Protein AF-A0AAE3U9H0-F1 (afdb_monomer_lite)

Sequence (202 aa):
MKKTALLIFLLSIALATSVNAQNKPAAILEPYTYKTKLKGGYRILFIANDSLQYLYLKKGNKSIAEISSTSIGLPYMNLGHVGADFTNYFVLVHSFGPGNSQDIELIEKTTGKNLLKLGASWIGADEEKELLLYSDKGVPSKKDRMVLYNVLTKQKQFFAFPNDIFDDPEVLSRIELEKITEKQLIIKYDINKGYKTKVYAR

Structure (mmCIF, N/CA/C/O backbone):
data_AF-A0AAE3U9H0-F1
#
_entry.id   AF-A0AAE3U9H0-F1
#
loop_
_atom_site.group_PDB
_atom_site.id
_atom_site.type_symbol
_atom_site.label_atom_id
_atom_site.label_alt_id
_atom_site.label_comp_id
_atom_site.label_asym_id
_atom_site.label_entity_id
_atom_site.label_seq_id
_atom_site.pdbx_PDB_ins_code
_atom_site.Cartn_x
_atom_site.Cartn_y
_atom_site.Cartn_z
_atom_site.occupancy
_atom_site.B_iso_or_equiv
_atom_site.auth_seq_id
_atom_site.auth_comp_id
_atom_site.auth_asym_id
_atom_site.auth_atom_id
_atom_site.pdbx_PDB_model_num
ATOM 1 N N . MET A 1 1 ? 75.159 7.896 -21.836 1.00 51.94 1 MET A N 1
ATOM 2 C CA . MET A 1 1 ? 74.026 7.087 -22.350 1.00 51.94 1 MET A CA 1
ATOM 3 C C . MET A 1 1 ? 73.454 6.151 -21.271 1.00 51.94 1 MET A C 1
ATOM 5 O O . MET A 1 1 ? 73.516 4.942 -21.422 1.00 51.94 1 MET A O 1
ATOM 9 N N . LYS A 1 2 ? 72.924 6.676 -20.152 1.00 52.41 2 LYS A N 1
ATOM 10 C CA . LYS A 1 2 ? 72.379 5.843 -19.048 1.00 52.41 2 LYS A CA 1
ATOM 11 C C . LYS A 1 2 ? 70.990 6.268 -18.537 1.00 52.41 2 LYS A C 1
ATOM 13 O O . LYS A 1 2 ? 70.459 5.623 -17.647 1.00 52.41 2 LYS A O 1
ATOM 18 N N . LYS A 1 3 ? 70.383 7.326 -19.094 1.00 49.16 3 LYS A N 1
ATOM 19 C CA . LYS A 1 3 ? 69.087 7.858 -18.622 1.00 49.16 3 LYS A CA 1
ATOM 20 C C . LYS A 1 3 ? 67.871 7.370 -19.425 1.00 49.16 3 LYS A C 1
ATOM 22 O O . LYS A 1 3 ? 66.762 7.420 -18.916 1.00 49.16 3 LYS A O 1
ATOM 27 N N . THR A 1 4 ? 68.071 6.840 -20.632 1.00 50.53 4 THR A N 1
ATOM 28 C C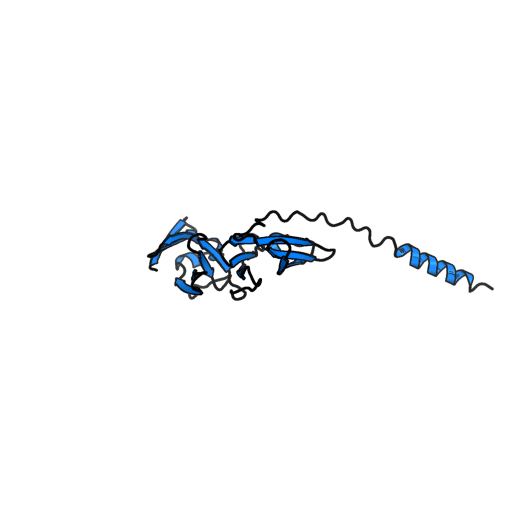A . THR A 1 4 ? 66.974 6.425 -21.527 1.00 50.53 4 THR A CA 1
ATOM 29 C C . THR A 1 4 ? 66.461 5.007 -21.248 1.00 50.53 4 THR A C 1
ATOM 31 O O . THR A 1 4 ? 65.288 4.730 -21.462 1.00 50.53 4 THR A O 1
ATOM 34 N N . ALA A 1 5 ? 67.304 4.120 -20.710 1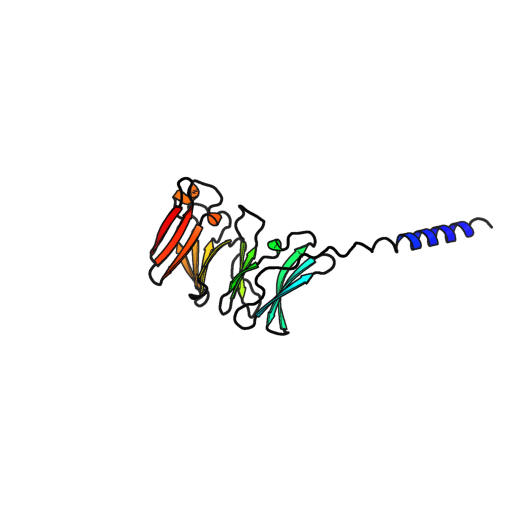.00 51.06 5 ALA A N 1
ATOM 35 C CA . ALA A 1 5 ? 66.921 2.734 -20.418 1.00 51.06 5 ALA A CA 1
ATOM 36 C C . ALA A 1 5 ? 66.023 2.595 -19.170 1.00 51.06 5 ALA A C 1
ATOM 38 O O . ALA A 1 5 ? 65.219 1.672 -19.091 1.00 51.06 5 ALA A O 1
ATOM 39 N N . LEU A 1 6 ? 66.113 3.531 -18.217 1.00 46.22 6 LEU A N 1
ATOM 40 C CA . LEU A 1 6 ? 65.330 3.493 -16.975 1.00 46.22 6 LEU A CA 1
ATOM 41 C C . LEU A 1 6 ? 63.858 3.899 -17.192 1.00 46.22 6 LEU A C 1
ATOM 43 O O . LEU A 1 6 ? 62.975 3.422 -16.487 1.00 46.22 6 LEU A O 1
ATOM 47 N N . LEU A 1 7 ? 63.583 4.745 -18.194 1.00 45.91 7 LEU A N 1
ATOM 48 C CA . LEU A 1 7 ? 62.237 5.262 -18.464 1.00 45.91 7 LEU A CA 1
ATOM 49 C C . LEU A 1 7 ? 61.317 4.212 -19.114 1.00 45.91 7 LEU A C 1
ATOM 51 O O . LEU A 1 7 ? 60.118 4.197 -18.857 1.00 45.91 7 LEU A O 1
ATOM 55 N N . ILE A 1 8 ? 61.881 3.306 -19.920 1.00 51.59 8 ILE A N 1
ATOM 56 C CA . ILE A 1 8 ? 61.120 2.254 -20.617 1.00 51.59 8 ILE A CA 1
ATOM 57 C C . ILE A 1 8 ? 60.714 1.133 -19.647 1.00 51.59 8 ILE A C 1
ATOM 59 O O . ILE A 1 8 ? 59.645 0.552 -19.798 1.00 51.59 8 ILE A O 1
ATOM 63 N N . PHE A 1 9 ? 61.515 0.875 -18.608 1.00 50.88 9 PHE A N 1
ATOM 64 C CA . PHE A 1 9 ? 61.237 -0.177 -17.624 1.00 50.88 9 PHE A CA 1
ATOM 65 C C . PHE A 1 9 ? 60.134 0.204 -16.618 1.00 50.88 9 PHE A C 1
ATOM 67 O O . PHE A 1 9 ? 59.404 -0.657 -16.143 1.00 50.88 9 PHE A O 1
ATOM 74 N N . LEU A 1 10 ? 59.964 1.496 -16.310 1.00 48.97 10 LEU A N 1
ATOM 75 C CA . LEU A 1 10 ? 58.886 1.970 -15.428 1.00 48.97 10 LEU A CA 1
ATOM 76 C C . LEU A 1 10 ? 57.523 2.037 -16.139 1.00 48.97 10 LEU A C 1
ATOM 78 O O . LEU A 1 10 ? 56.494 1.820 -15.501 1.00 48.97 10 LEU A O 1
ATOM 82 N N . LEU A 1 11 ? 57.502 2.273 -17.457 1.00 44.78 11 LEU A N 1
ATOM 83 C CA . LEU A 1 11 ? 56.257 2.324 -18.232 1.00 44.78 11 LEU A CA 1
ATOM 84 C C . LEU A 1 11 ? 55.618 0.934 -18.409 1.00 44.78 11 LEU A C 1
ATOM 86 O O . LEU A 1 11 ? 54.397 0.805 -18.373 1.00 44.78 11 LEU A O 1
ATOM 90 N N . SER A 1 12 ? 56.430 -0.118 -18.545 1.00 49.44 12 SER A N 1
ATOM 91 C CA . SER A 1 12 ? 55.948 -1.501 -18.656 1.00 49.44 12 SER A CA 1
ATOM 92 C C . SER A 1 12 ? 55.428 -2.069 -17.329 1.00 49.44 12 SER A C 1
ATOM 94 O O . SER A 1 12 ? 54.502 -2.877 -17.342 1.00 49.44 12 SER A O 1
ATOM 96 N N . ILE A 1 13 ? 55.935 -1.603 -16.182 1.00 50.25 13 ILE A N 1
ATOM 97 C CA . ILE A 1 13 ? 55.412 -1.993 -14.860 1.00 50.25 13 ILE A CA 1
ATOM 98 C C . ILE A 1 13 ? 54.047 -1.332 -14.585 1.00 50.25 13 ILE A C 1
ATOM 100 O O . ILE A 1 13 ? 53.173 -1.967 -13.999 1.00 50.25 13 ILE A O 1
ATOM 104 N N . ALA A 1 14 ? 53.812 -0.106 -15.067 1.00 48.03 14 ALA A N 1
ATOM 105 C CA . ALA A 1 14 ? 52.521 0.579 -14.914 1.00 48.03 14 ALA A CA 1
ATOM 106 C C . ALA A 1 14 ? 51.395 -0.003 -15.799 1.00 48.03 14 ALA A C 1
ATOM 108 O O . ALA A 1 14 ? 50.217 0.076 -15.445 1.00 48.03 14 ALA A O 1
ATOM 109 N N . LEU A 1 15 ? 51.744 -0.624 -16.932 1.00 46.19 15 LEU A N 1
ATOM 110 C CA . LEU A 1 15 ? 50.789 -1.309 -17.816 1.00 46.19 15 LEU A CA 1
ATOM 111 C C . LEU A 1 15 ? 50.478 -2.749 -17.371 1.00 46.19 15 LEU A C 1
ATOM 113 O O . LEU A 1 15 ? 49.418 -3.273 -17.697 1.00 46.19 15 LEU A O 1
ATOM 117 N N . ALA A 1 16 ? 51.360 -3.389 -16.597 1.00 44.34 16 ALA A N 1
ATOM 118 C CA . ALA A 1 16 ? 51.121 -4.739 -16.082 1.00 44.34 16 ALA A CA 1
ATOM 119 C C . ALA A 1 16 ? 50.221 -4.765 -14.831 1.00 44.34 16 ALA A C 1
ATOM 121 O O . ALA A 1 16 ? 49.569 -5.773 -14.559 1.00 44.34 16 ALA A O 1
ATOM 122 N N . THR A 1 17 ? 50.139 -3.668 -14.072 1.00 45.53 17 THR A N 1
ATOM 123 C CA . THR A 1 17 ? 49.300 -3.591 -12.861 1.00 45.53 17 THR A CA 1
ATOM 124 C C . THR A 1 17 ? 47.854 -3.176 -13.134 1.00 45.53 17 THR A C 1
ATOM 126 O O . THR A 1 17 ? 47.011 -3.313 -12.250 1.00 45.53 17 THR A O 1
ATOM 129 N N . SER A 1 18 ? 47.525 -2.734 -14.350 1.00 44.25 18 SER A N 1
ATOM 130 C CA . SER A 1 18 ? 46.165 -2.317 -14.723 1.00 44.25 18 SER A CA 1
ATOM 131 C C . SER A 1 18 ? 45.279 -3.463 -15.237 1.00 44.25 18 SER A C 1
ATOM 133 O O . SER A 1 18 ? 44.060 -3.325 -15.231 1.00 44.25 18 SER A O 1
ATOM 135 N N . VAL A 1 19 ? 45.846 -4.618 -15.609 1.00 44.97 19 VAL A N 1
ATOM 136 C CA . VAL A 1 19 ? 45.064 -5.759 -16.142 1.00 44.97 19 VAL A CA 1
ATOM 137 C C . VAL A 1 19 ? 44.533 -6.687 -15.035 1.00 44.97 19 VAL A C 1
ATOM 139 O O . VAL A 1 19 ? 43.559 -7.402 -15.237 1.00 44.97 19 VAL A O 1
ATOM 142 N N . ASN A 1 20 ? 45.097 -6.633 -13.823 1.00 47.16 20 ASN A N 1
ATOM 143 C CA . ASN A 1 20 ? 44.704 -7.518 -12.716 1.00 47.16 20 ASN A CA 1
ATOM 144 C C . ASN A 1 20 ? 43.646 -6.935 -11.758 1.00 47.16 20 ASN A C 1
ATOM 146 O O . ASN A 1 20 ? 43.288 -7.590 -10.782 1.00 47.16 20 ASN A O 1
ATOM 150 N N . ALA A 1 21 ? 43.113 -5.737 -12.017 1.00 45.56 21 ALA A N 1
ATOM 151 C CA . ALA A 1 21 ? 42.154 -5.080 -11.120 1.00 45.56 21 ALA A CA 1
ATOM 152 C C . ALA A 1 21 ? 40.667 -5.395 -11.402 1.00 45.56 21 ALA A C 1
ATOM 154 O O . ALA A 1 21 ? 39.804 -4.893 -10.683 1.00 45.56 21 ALA A O 1
ATOM 155 N N . GLN A 1 22 ? 40.332 -6.206 -12.414 1.00 48.03 22 GLN A N 1
ATOM 156 C CA . GLN A 1 22 ? 38.935 -6.380 -12.855 1.00 48.03 22 GLN A CA 1
ATOM 157 C C . GLN A 1 22 ? 38.466 -7.824 -13.067 1.00 48.03 22 GLN A C 1
ATOM 159 O O . GLN A 1 22 ? 37.482 -8.050 -13.755 1.00 48.03 22 GLN A O 1
ATOM 164 N N . ASN A 1 23 ? 39.064 -8.800 -12.388 1.00 43.62 23 ASN A N 1
ATOM 165 C CA . ASN A 1 23 ? 38.394 -10.087 -12.183 1.00 43.62 23 ASN A CA 1
ATOM 166 C C . ASN A 1 23 ? 37.858 -10.159 -10.752 1.00 43.62 23 ASN A C 1
ATOM 168 O O . ASN A 1 23 ? 38.211 -11.050 -9.981 1.00 43.62 23 ASN A O 1
ATOM 172 N N . LYS A 1 24 ? 37.004 -9.195 -10.371 1.00 45.53 24 LYS A N 1
ATOM 173 C CA . LYS A 1 24 ? 36.083 -9.462 -9.263 1.00 45.53 24 LYS A CA 1
ATOM 174 C C . LYS A 1 24 ? 35.170 -10.588 -9.750 1.00 45.53 24 LYS A C 1
ATOM 176 O O . LYS A 1 24 ? 34.596 -10.435 -10.828 1.00 45.53 24 LYS A O 1
ATOM 181 N N . PRO A 1 25 ? 35.037 -11.705 -9.016 1.00 47.47 25 PRO A N 1
ATOM 182 C CA . PRO A 1 25 ? 33.988 -12.661 -9.330 1.00 47.47 25 PRO A CA 1
ATOM 183 C C . PRO A 1 25 ? 32.679 -11.877 -9.389 1.00 47.47 25 PRO A C 1
ATOM 185 O O . PRO A 1 25 ? 32.417 -11.074 -8.487 1.00 47.47 25 PRO A O 1
ATOM 188 N N . ALA A 1 26 ? 31.919 -12.046 -10.477 1.00 52.78 26 ALA A N 1
ATOM 189 C CA . ALA A 1 26 ? 30.585 -11.477 -10.583 1.00 52.78 26 ALA A CA 1
ATOM 190 C C . ALA A 1 26 ? 29.874 -11.807 -9.273 1.00 52.78 26 ALA A C 1
ATOM 192 O O . ALA A 1 26 ? 29.802 -12.983 -8.900 1.00 52.78 26 ALA A O 1
ATOM 193 N N . ALA A 1 27 ? 29.481 -10.773 -8.523 1.00 55.75 27 ALA A N 1
ATOM 194 C CA . ALA A 1 27 ? 28.779 -10.975 -7.269 1.00 55.75 27 ALA A CA 1
ATOM 195 C C . ALA A 1 27 ? 27.630 -11.940 -7.569 1.00 55.75 27 ALA A C 1
ATOM 197 O O . ALA A 1 27 ? 26.900 -11.729 -8.539 1.00 55.75 27 ALA A O 1
ATOM 198 N N . ILE A 1 28 ? 27.541 -13.040 -6.817 1.00 54.12 28 ILE A N 1
ATOM 199 C CA . ILE A 1 28 ? 26.477 -14.021 -7.009 1.00 54.12 28 ILE A CA 1
ATOM 200 C C . ILE A 1 28 ? 25.177 -13.273 -6.723 1.00 54.12 28 ILE A C 1
ATOM 202 O O . ILE A 1 28 ? 24.858 -12.988 -5.571 1.00 54.12 28 ILE A O 1
ATOM 206 N N . LEU A 1 29 ? 24.484 -12.866 -7.786 1.00 61.62 29 LEU A N 1
ATOM 207 C CA . LEU A 1 29 ? 23.205 -12.188 -7.685 1.00 61.62 29 LEU A CA 1
ATOM 208 C C . LEU A 1 29 ? 22.201 -13.225 -7.201 1.00 61.62 29 LEU A C 1
ATOM 210 O O . LEU A 1 29 ? 21.884 -14.174 -7.921 1.00 61.62 29 LEU A O 1
ATOM 214 N N . GLU A 1 30 ? 21.721 -13.056 -5.972 1.00 65.56 30 GLU A N 1
ATOM 215 C CA . GLU A 1 30 ? 20.589 -13.841 -5.506 1.00 65.56 30 GLU A CA 1
ATOM 216 C C . GLU A 1 30 ? 19.377 -13.556 -6.406 1.00 65.56 30 GLU A C 1
ATOM 218 O O . GLU A 1 30 ? 19.124 -12.403 -6.773 1.00 65.56 30 GLU A O 1
ATOM 223 N N . PRO A 1 31 ? 18.632 -14.593 -6.816 1.00 70.69 31 PRO A N 1
ATOM 224 C CA . PRO A 1 31 ? 17.490 -14.408 -7.693 1.00 70.69 31 PRO A CA 1
ATOM 225 C C . PRO A 1 31 ? 16.392 -13.622 -6.973 1.00 70.69 31 PRO A C 1
ATOM 227 O O . PRO A 1 31 ? 16.073 -13.891 -5.819 1.00 70.69 31 PRO A O 1
ATOM 230 N N . TYR A 1 32 ? 15.750 -12.688 -7.676 1.00 81.12 32 TYR A N 1
ATOM 231 C CA . TYR A 1 32 ? 14.547 -12.025 -7.177 1.00 81.12 32 TYR A CA 1
ATOM 232 C C . TYR A 1 32 ? 13.394 -13.039 -7.094 1.00 81.12 32 TYR A C 1
ATOM 234 O O . TYR A 1 32 ? 12.838 -13.448 -8.116 1.00 81.12 32 TYR A O 1
ATOM 242 N N . THR A 1 33 ? 13.057 -13.474 -5.878 1.00 84.12 33 THR A N 1
ATOM 243 C CA . THR A 1 33 ? 12.140 -14.603 -5.621 1.00 84.12 33 THR A CA 1
ATOM 244 C C . THR A 1 33 ? 10.668 -14.210 -5.478 1.00 84.12 33 THR A C 1
ATOM 246 O O . THR A 1 33 ? 9.803 -15.084 -5.398 1.00 84.12 33 THR A O 1
ATOM 249 N N . TYR A 1 34 ? 10.349 -12.915 -5.458 1.00 87.06 34 TYR A N 1
ATOM 250 C CA . TYR A 1 34 ? 8.980 -12.437 -5.260 1.00 87.06 34 TYR A CA 1
ATOM 251 C C . TYR A 1 34 ? 8.089 -12.598 -6.502 1.00 87.06 34 TYR A C 1
ATOM 253 O O . TYR A 1 34 ? 8.546 -12.847 -7.619 1.00 87.06 34 TYR A O 1
ATOM 261 N N . LYS A 1 35 ? 6.773 -12.417 -6.314 1.00 87.94 35 LYS A N 1
ATOM 262 C CA . LYS A 1 35 ? 5.775 -12.417 -7.395 1.00 87.94 35 LYS A CA 1
ATOM 263 C C . LYS A 1 35 ? 6.157 -11.401 -8.478 1.00 87.94 35 LYS A C 1
ATOM 265 O O . LYS A 1 35 ? 6.188 -10.199 -8.238 1.00 87.94 35 LYS A O 1
ATOM 270 N N . THR A 1 36 ? 6.365 -11.890 -9.699 1.00 92.12 36 THR A N 1
ATOM 271 C CA . THR A 1 36 ? 6.731 -11.063 -10.863 1.00 92.12 36 THR A CA 1
ATOM 272 C C . THR A 1 36 ? 5.627 -10.941 -11.907 1.00 92.12 36 THR A C 1
ATOM 274 O O . THR A 1 36 ? 5.714 -10.074 -12.767 1.00 92.12 36 THR A O 1
ATOM 277 N N . LYS A 1 37 ? 4.582 -11.775 -11.873 1.00 96.88 37 LYS A N 1
ATOM 278 C CA . LYS A 1 37 ? 3.445 -11.697 -12.809 1.00 96.88 37 LYS A CA 1
ATOM 279 C C . LYS A 1 37 ? 2.303 -10.903 -12.185 1.00 96.88 37 LYS A C 1
ATOM 281 O O . LYS A 1 37 ? 1.936 -11.173 -11.046 1.00 96.88 37 LYS A O 1
ATOM 286 N N . LEU A 1 38 ? 1.729 -9.974 -12.945 1.00 97.75 38 LEU A N 1
ATOM 287 C CA . LEU A 1 38 ? 0.647 -9.093 -12.511 1.00 97.75 38 LEU A CA 1
ATOM 288 C C . LEU A 1 38 ? -0.597 -9.255 -13.402 1.00 97.75 38 LEU A C 1
ATOM 290 O O . LEU A 1 38 ? -0.487 -9.594 -14.589 1.00 97.75 38 LEU A O 1
ATOM 294 N N . LYS A 1 39 ? -1.784 -8.952 -12.860 1.00 97.38 39 LYS A N 1
ATOM 295 C CA . LYS A 1 39 ? -3.051 -8.916 -13.619 1.00 97.38 39 LYS A CA 1
ATOM 296 C C . LYS A 1 39 ? -2.918 -8.042 -14.870 1.00 97.38 39 LYS A C 1
ATOM 298 O O . LYS A 1 39 ? -2.274 -6.993 -14.828 1.00 97.38 39 LYS A O 1
ATOM 303 N N . GLY A 1 40 ? -3.547 -8.461 -15.971 1.00 96.81 40 GLY A N 1
ATOM 304 C CA . GLY A 1 40 ? -3.562 -7.717 -17.241 1.00 96.81 40 GLY A CA 1
ATOM 305 C C . GLY A 1 40 ? -2.328 -7.914 -18.134 1.00 96.81 40 GLY A C 1
ATOM 306 O O . GLY A 1 40 ? -2.085 -7.099 -19.027 1.00 96.81 40 GLY A O 1
ATOM 307 N N . GLY A 1 41 ? -1.535 -8.967 -17.896 1.00 97.12 41 GLY A N 1
ATOM 308 C CA . GLY A 1 41 ? -0.347 -9.293 -18.700 1.00 97.12 41 GLY A CA 1
ATOM 309 C C . GLY A 1 41 ? 0.876 -8.423 -18.392 1.00 97.12 41 GLY A C 1
ATOM 310 O O . GLY A 1 41 ? 1.800 -8.335 -19.208 1.00 97.12 41 GLY A O 1
ATOM 311 N N . TYR A 1 42 ? 0.874 -7.763 -17.233 1.00 98.25 42 TYR A N 1
ATOM 312 C CA . TYR A 1 42 ? 2.008 -6.989 -16.742 1.00 98.25 42 TYR A CA 1
ATOM 313 C C . TYR A 1 42 ? 2.989 -7.897 -15.993 1.00 98.25 42 TYR A C 1
ATOM 315 O O . TYR A 1 42 ? 2.621 -8.960 -15.488 1.00 98.25 42 TYR A O 1
ATOM 323 N N . ARG A 1 43 ? 4.255 -7.485 -15.921 1.00 97.38 43 ARG A N 1
ATOM 324 C CA . ARG A 1 43 ? 5.281 -8.184 -15.143 1.00 97.38 43 ARG A CA 1
ATOM 325 C C . ARG A 1 43 ? 6.328 -7.241 -14.569 1.00 97.38 43 ARG A C 1
ATOM 327 O O . ARG A 1 43 ? 6.617 -6.212 -15.177 1.00 97.38 43 ARG A O 1
ATOM 334 N N . ILE A 1 44 ? 6.922 -7.649 -13.455 1.00 96.50 44 ILE A N 1
ATOM 335 C CA . ILE A 1 44 ? 8.133 -7.066 -12.887 1.00 96.50 44 ILE A CA 1
ATOM 336 C C . ILE A 1 44 ? 9.338 -7.823 -13.445 1.00 96.50 44 ILE A C 1
ATOM 338 O O . ILE A 1 44 ? 9.377 -9.053 -13.417 1.00 96.50 44 ILE A O 1
ATOM 342 N N . LEU A 1 45 ? 10.301 -7.089 -13.993 1.00 94.25 45 LEU A N 1
ATOM 343 C CA . LEU A 1 45 ? 11.573 -7.608 -14.473 1.00 94.25 45 LEU A CA 1
ATOM 344 C C . LEU A 1 45 ? 12.690 -7.113 -13.559 1.00 94.25 45 LEU A C 1
ATOM 346 O O . LEU A 1 45 ? 12.881 -5.908 -13.425 1.00 94.25 45 LEU A O 1
ATOM 350 N N . PHE A 1 46 ? 13.442 -8.052 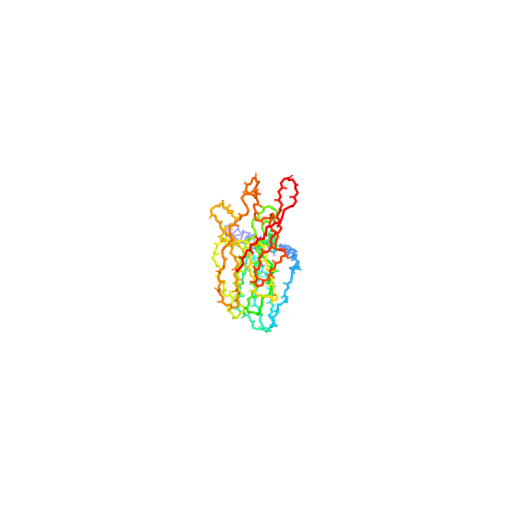-13.000 1.00 92.31 46 PHE A N 1
ATOM 351 C CA . PHE A 1 46 ? 14.680 -7.772 -12.288 1.00 92.31 46 PHE A CA 1
ATOM 352 C C . PHE A 1 46 ? 15.850 -7.700 -13.273 1.00 92.31 46 PHE A C 1
ATOM 354 O O . PHE A 1 46 ? 15.998 -8.576 -14.130 1.00 92.31 46 PHE A O 1
ATOM 361 N N . ILE A 1 47 ? 16.664 -6.6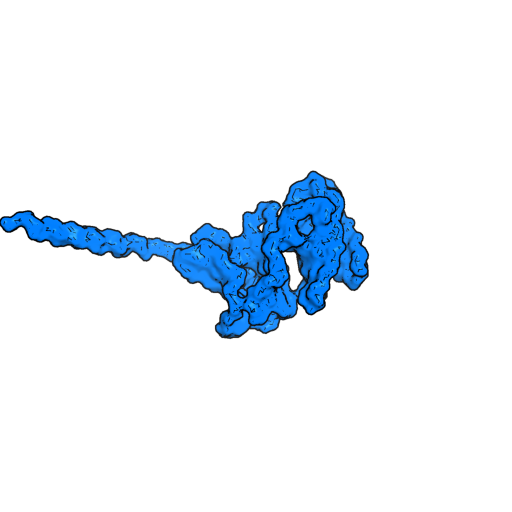54 -13.157 1.00 90.81 47 ILE A N 1
ATOM 362 C CA . ILE A 1 47 ? 17.914 -6.472 -13.905 1.00 90.81 47 ILE A CA 1
ATOM 363 C C . ILE A 1 47 ? 18.979 -6.012 -12.911 1.00 90.81 47 ILE A C 1
ATOM 365 O O . ILE A 1 47 ? 18.673 -5.249 -12.002 1.00 90.81 47 ILE A O 1
ATOM 369 N N . ALA A 1 48 ? 20.227 -6.422 -13.102 1.00 89.69 48 ALA A N 1
ATOM 370 C CA . ALA A 1 48 ? 21.368 -5.881 -12.374 1.00 89.69 48 ALA A CA 1
ATOM 371 C C . ALA A 1 48 ? 22.526 -5.597 -13.339 1.00 89.69 48 ALA A C 1
ATOM 373 O O . ALA A 1 48 ? 22.623 -6.228 -14.394 1.00 89.69 48 ALA A O 1
ATOM 374 N N . ASN A 1 49 ? 23.367 -4.624 -12.993 1.00 88.88 49 ASN A N 1
ATOM 375 C CA . ASN A 1 49 ? 24.626 -4.325 -13.682 1.00 88.88 49 ASN A CA 1
ATOM 376 C C . ASN A 1 49 ? 25.807 -4.479 -12.704 1.00 88.88 49 ASN A C 1
ATOM 378 O O . ASN A 1 49 ? 25.719 -5.310 -11.816 1.00 88.88 49 ASN A O 1
ATOM 382 N N . ASP A 1 50 ? 26.908 -3.736 -12.841 1.00 85.94 50 ASP A N 1
ATOM 383 C CA . ASP A 1 50 ? 28.059 -3.869 -11.927 1.00 85.94 50 ASP A CA 1
ATOM 384 C C . ASP A 1 50 ? 27.904 -3.093 -10.607 1.00 85.94 50 ASP A C 1
ATOM 386 O O . ASP A 1 50 ? 28.692 -3.273 -9.680 1.00 85.94 50 ASP A O 1
ATOM 390 N N . SER A 1 51 ? 26.925 -2.189 -10.508 1.00 88.19 51 SER A N 1
ATOM 391 C CA . SER A 1 51 ? 26.764 -1.287 -9.353 1.00 88.19 51 SER A CA 1
ATOM 392 C C . SER A 1 51 ? 25.366 -1.290 -8.748 1.00 88.19 51 SER A C 1
ATOM 394 O O . SER A 1 51 ? 25.219 -1.087 -7.544 1.00 88.19 51 SER A O 1
ATOM 396 N N . LEU A 1 52 ? 24.340 -1.513 -9.563 1.00 92.31 52 LEU A N 1
ATOM 397 C CA . LEU A 1 52 ? 22.943 -1.353 -9.194 1.00 92.31 52 LEU A CA 1
ATOM 398 C C . LEU A 1 52 ? 22.118 -2.562 -9.637 1.00 92.31 52 LEU A C 1
ATOM 400 O O . LEU A 1 52 ? 22.406 -3.219 -10.640 1.00 92.31 52 LEU A O 1
ATOM 404 N N . GLN A 1 53 ? 21.052 -2.801 -8.890 1.00 91.19 53 GLN A N 1
ATOM 405 C CA . GLN A 1 53 ? 19.965 -3.713 -9.213 1.00 91.19 53 GLN A CA 1
ATOM 406 C C . GLN A 1 53 ? 18.660 -2.919 -9.313 1.00 91.19 53 GLN A C 1
ATOM 408 O O . GLN A 1 53 ? 18.495 -1.908 -8.632 1.00 91.19 53 GLN A O 1
ATOM 413 N N . TYR A 1 54 ? 17.752 -3.365 -10.179 1.00 93.69 54 TYR A N 1
ATOM 414 C CA . TYR A 1 54 ? 16.585 -2.606 -10.622 1.00 93.69 54 TYR A CA 1
ATOM 415 C C . TYR A 1 54 ? 15.355 -3.495 -10.751 1.00 93.69 54 TYR A C 1
ATOM 417 O O . TYR A 1 54 ? 15.452 -4.663 -11.143 1.00 93.69 54 TYR A O 1
ATOM 425 N N . LEU A 1 55 ? 14.185 -2.897 -10.543 1.00 95.44 55 LEU A N 1
ATOM 426 C CA . LEU A 1 55 ? 12.899 -3.452 -10.939 1.00 95.44 55 LEU A CA 1
ATOM 427 C C . LEU A 1 55 ? 12.291 -2.604 -12.054 1.00 95.44 55 LEU A C 1
ATOM 429 O O . LEU A 1 55 ? 12.121 -1.394 -11.918 1.00 95.44 55 LEU A O 1
ATOM 433 N N . TYR A 1 56 ? 11.899 -3.263 -13.141 1.00 97.00 56 TYR A N 1
ATOM 434 C CA . TYR A 1 56 ? 11.185 -2.655 -14.258 1.00 97.00 56 TYR A CA 1
ATOM 435 C C . TYR A 1 56 ? 9.776 -3.217 -14.380 1.00 97.00 56 TYR A C 1
ATOM 437 O O . TYR A 1 56 ? 9.573 -4.430 -14.418 1.00 97.00 56 TYR A O 1
ATOM 445 N N . LEU A 1 57 ? 8.801 -2.335 -14.551 1.00 98.31 57 LEU A N 1
ATOM 446 C CA . LEU A 1 57 ? 7.447 -2.694 -14.941 1.00 98.31 57 LEU A CA 1
ATOM 447 C C . LEU A 1 57 ? 7.366 -2.865 -16.463 1.00 98.31 57 LEU A C 1
ATOM 449 O O . LEU A 1 57 ? 7.754 -1.977 -17.225 1.00 98.31 57 LEU A O 1
ATOM 453 N N . LYS A 1 58 ? 6.817 -3.992 -16.924 1.00 98.19 58 LYS A N 1
ATOM 454 C CA . LYS A 1 58 ? 6.667 -4.312 -18.353 1.00 98.19 58 LYS A CA 1
ATOM 455 C C . LYS A 1 58 ? 5.263 -4.795 -18.696 1.00 98.19 58 LYS A C 1
ATOM 457 O O . LYS A 1 58 ? 4.592 -5.404 -17.868 1.00 98.19 58 LYS A O 1
ATOM 462 N N . LYS A 1 59 ? 4.874 -4.625 -19.965 1.00 97.69 59 LYS A N 1
ATOM 463 C CA . LYS A 1 59 ? 3.718 -5.291 -20.594 1.00 97.69 59 LYS A CA 1
ATOM 464 C C . LYS A 1 59 ? 4.165 -5.926 -21.909 1.00 97.69 59 LYS A C 1
ATOM 466 O O . LYS A 1 59 ? 4.555 -5.225 -22.843 1.00 97.69 59 LYS A O 1
ATOM 471 N N . GLY A 1 60 ? 4.178 -7.258 -21.967 1.00 94.50 60 GLY A N 1
ATOM 472 C CA . GLY A 1 60 ? 4.825 -7.987 -23.064 1.00 94.50 60 GLY A CA 1
ATOM 473 C C . GLY A 1 60 ? 6.311 -7.613 -23.202 1.00 94.50 60 GLY A C 1
ATOM 474 O O . GLY A 1 60 ? 7.089 -7.753 -22.248 1.00 94.50 60 GLY A O 1
ATOM 475 N N . ASN A 1 61 ? 6.699 -7.113 -24.379 1.00 93.56 61 ASN A N 1
ATOM 476 C CA . ASN A 1 61 ? 8.068 -6.664 -24.673 1.00 93.56 61 ASN A CA 1
ATOM 477 C C . ASN A 1 61 ? 8.323 -5.188 -24.326 1.00 93.56 61 ASN A C 1
ATOM 479 O O . ASN A 1 61 ? 9.479 -4.784 -24.210 1.00 93.56 61 ASN A O 1
ATOM 483 N N . LYS A 1 62 ? 7.269 -4.395 -24.099 1.00 96.44 62 LYS A N 1
ATOM 484 C CA . LYS A 1 62 ? 7.385 -2.970 -23.781 1.00 96.44 62 LYS A CA 1
ATOM 485 C C . LYS A 1 62 ? 7.822 -2.775 -22.327 1.00 96.44 62 LYS A C 1
ATOM 487 O O . LYS A 1 62 ? 7.167 -3.285 -21.416 1.00 96.44 62 LYS A O 1
ATOM 492 N N . SER A 1 63 ? 8.906 -2.024 -22.123 1.00 97.06 63 SER A N 1
ATOM 493 C CA . SER A 1 63 ? 9.244 -1.452 -20.814 1.00 97.06 63 SER A CA 1
ATOM 494 C C . SER A 1 63 ? 8.369 -0.228 -20.563 1.00 97.06 63 SER A C 1
ATOM 496 O O . SER A 1 63 ? 8.184 0.581 -21.472 1.00 97.06 63 SER A O 1
ATOM 498 N N . ILE A 1 64 ? 7.783 -0.134 -19.374 1.00 97.62 64 ILE A N 1
ATOM 499 C CA . ILE A 1 64 ? 6.892 0.966 -18.993 1.00 97.62 64 ILE A CA 1
ATOM 500 C C . ILE A 1 64 ? 7.654 1.960 -18.129 1.00 97.62 64 ILE A C 1
ATOM 502 O O . ILE A 1 64 ? 7.740 3.126 -18.495 1.00 97.62 64 ILE A O 1
ATOM 506 N N . ALA A 1 65 ? 8.219 1.487 -17.021 1.00 97.50 65 ALA A N 1
ATOM 507 C CA . ALA A 1 65 ? 8.957 2.317 -16.082 1.00 97.50 65 ALA A CA 1
ATOM 508 C C . ALA A 1 65 ? 9.953 1.478 -15.281 1.00 97.50 65 ALA A C 1
ATOM 510 O O . ALA A 1 65 ? 9.722 0.289 -15.043 1.00 97.50 65 ALA A O 1
ATOM 511 N N . GLU A 1 66 ? 11.033 2.114 -14.847 1.00 97.06 66 GLU A N 1
ATOM 512 C CA . GLU A 1 66 ? 11.784 1.669 -13.677 1.00 97.06 66 GLU A CA 1
ATOM 513 C C . GLU A 1 66 ? 10.967 2.027 -12.434 1.00 97.06 66 GLU A C 1
ATOM 515 O O . GLU A 1 66 ? 10.494 3.156 -12.324 1.00 97.06 66 GLU A O 1
ATOM 520 N N . ILE A 1 67 ? 10.749 1.063 -11.544 1.00 95.75 67 ILE A N 1
ATOM 521 C CA . ILE A 1 67 ? 9.916 1.250 -10.347 1.00 95.75 67 ILE A CA 1
ATOM 522 C C . ILE A 1 67 ? 10.721 1.190 -9.050 1.00 95.75 67 ILE A C 1
ATOM 524 O O . ILE A 1 67 ? 10.206 1.581 -8.014 1.00 95.75 67 ILE A O 1
ATOM 528 N N . SER A 1 68 ? 11.954 0.684 -9.086 1.00 94.81 68 SER A N 1
ATOM 529 C CA . SER A 1 68 ? 12.847 0.660 -7.928 1.00 94.81 68 SER A CA 1
ATOM 530 C C . SER A 1 68 ? 14.281 0.383 -8.364 1.00 94.81 68 SER A C 1
ATOM 532 O O . SER A 1 68 ? 14.500 -0.326 -9.351 1.00 94.81 68 SER A O 1
ATOM 534 N N . SER A 1 69 ? 15.247 0.902 -7.610 1.00 93.88 69 SER A N 1
ATOM 535 C CA . SER A 1 69 ? 16.665 0.595 -7.770 1.00 93.88 69 SER A CA 1
ATOM 536 C C . SER A 1 69 ? 17.391 0.626 -6.427 1.00 93.88 69 SER A C 1
ATOM 538 O O . SER A 1 69 ? 17.002 1.339 -5.501 1.00 93.88 69 SER A O 1
ATOM 540 N N . THR A 1 70 ? 18.449 -0.171 -6.293 1.00 91.19 70 THR A N 1
ATOM 541 C CA . THR A 1 70 ? 19.328 -0.130 -5.119 1.00 91.19 70 THR A CA 1
ATOM 542 C C . THR A 1 70 ? 20.723 -0.662 -5.453 1.00 91.19 70 THR A C 1
ATOM 544 O O . THR A 1 70 ? 20.925 -1.281 -6.497 1.00 91.19 70 THR A O 1
ATOM 547 N N . SER A 1 71 ? 21.699 -0.420 -4.581 1.00 89.94 71 SER A N 1
ATOM 548 C CA . SER A 1 71 ? 23.085 -0.855 -4.784 1.00 89.94 71 SER A CA 1
ATOM 549 C C . SER A 1 71 ? 23.247 -2.369 -4.720 1.00 89.94 71 SER A C 1
ATOM 551 O O . SER A 1 71 ? 22.611 -3.054 -3.916 1.00 89.94 71 SER A O 1
ATOM 553 N N . ILE A 1 72 ? 24.171 -2.888 -5.523 1.00 82.62 72 ILE A N 1
ATOM 554 C CA . ILE A 1 72 ? 24.618 -4.276 -5.420 1.00 82.62 72 ILE A CA 1
ATOM 555 C C . ILE A 1 72 ? 25.345 -4.467 -4.091 1.00 82.62 72 ILE A C 1
ATOM 557 O O . ILE A 1 72 ? 26.230 -3.693 -3.732 1.00 82.62 72 ILE A O 1
ATOM 561 N N . GLY A 1 73 ? 24.931 -5.492 -3.349 1.00 80.81 73 GLY A N 1
ATOM 562 C CA . GLY A 1 73 ? 25.358 -5.746 -1.972 1.00 80.81 73 GLY A CA 1
ATOM 563 C C . GLY A 1 73 ? 24.302 -5.388 -0.926 1.00 80.81 73 GLY A C 1
ATOM 564 O O . GLY A 1 73 ? 24.409 -5.852 0.206 1.00 80.81 73 GLY A O 1
ATOM 565 N N . LEU A 1 74 ? 23.262 -4.628 -1.292 1.00 83.69 74 LEU A N 1
ATOM 566 C CA . LEU A 1 74 ? 22.079 -4.488 -0.446 1.00 83.69 74 LEU A CA 1
ATOM 567 C C . LEU A 1 74 ? 21.096 -5.642 -0.697 1.00 83.69 74 LEU A C 1
ATOM 569 O O . LEU A 1 74 ? 20.955 -6.088 -1.841 1.00 83.69 74 LEU A O 1
ATOM 573 N N . PRO A 1 75 ? 20.389 -6.116 0.346 1.00 78.06 75 PRO A N 1
ATOM 574 C CA . PRO A 1 75 ? 19.370 -7.146 0.195 1.00 78.06 75 PRO A CA 1
ATOM 575 C C . PRO A 1 75 ? 18.317 -6.763 -0.850 1.00 78.06 75 PRO A C 1
ATOM 577 O O . PRO A 1 75 ? 17.817 -5.639 -0.852 1.00 78.06 75 PRO A O 1
ATOM 580 N N . TYR A 1 76 ? 17.922 -7.709 -1.705 1.00 76.38 76 TYR A N 1
ATOM 581 C CA . TYR A 1 76 ? 16.905 -7.468 -2.737 1.00 76.38 76 TYR A CA 1
ATOM 582 C C . TYR A 1 76 ? 15.530 -7.099 -2.151 1.00 76.38 76 TYR A C 1
ATOM 584 O O . TYR A 1 76 ? 14.721 -6.501 -2.853 1.00 76.38 76 TYR A O 1
ATOM 592 N N . MET A 1 77 ? 15.259 -7.384 -0.868 1.00 76.50 77 MET A N 1
ATOM 593 C CA . MET A 1 77 ? 14.051 -6.897 -0.178 1.00 76.50 77 MET A CA 1
ATOM 594 C C . MET A 1 77 ? 13.950 -5.361 -0.172 1.00 76.50 77 MET A C 1
ATOM 596 O O . MET A 1 77 ? 12.841 -4.829 -0.182 1.00 76.50 77 MET A O 1
ATOM 600 N N . ASN A 1 78 ? 15.088 -4.658 -0.266 1.00 84.19 78 ASN A N 1
ATOM 601 C CA . ASN A 1 78 ? 15.145 -3.199 -0.370 1.00 84.19 78 ASN A CA 1
ATOM 602 C C . ASN A 1 78 ? 14.666 -2.684 -1.737 1.00 84.19 78 ASN A C 1
ATOM 604 O O . ASN A 1 78 ? 14.361 -1.504 -1.855 1.00 84.19 78 ASN A O 1
ATOM 608 N N . LEU A 1 79 ? 14.604 -3.537 -2.770 1.00 89.62 79 LEU A N 1
ATOM 609 C CA . LEU A 1 79 ? 13.955 -3.180 -4.037 1.00 89.62 79 LEU A CA 1
ATOM 610 C C . LEU A 1 79 ? 12.429 -3.152 -3.916 1.00 89.62 79 LEU A C 1
ATOM 612 O O . LEU A 1 79 ? 11.755 -2.547 -4.750 1.00 89.62 79 LEU A O 1
ATOM 616 N N . GLY A 1 80 ? 11.901 -3.834 -2.907 1.00 91.50 80 GLY A N 1
ATOM 617 C CA . GLY A 1 80 ? 10.485 -4.016 -2.685 1.00 91.50 80 GLY A CA 1
ATOM 618 C C . GLY A 1 80 ? 9.890 -5.215 -3.422 1.00 91.50 80 GLY A C 1
ATOM 619 O O . GLY A 1 80 ? 10.515 -5.875 -4.259 1.00 91.50 80 GLY A O 1
ATOM 620 N N . HIS A 1 81 ? 8.648 -5.523 -3.070 1.00 93.06 81 HIS A N 1
ATOM 621 C CA . HIS A 1 81 ? 7.876 -6.639 -3.604 1.00 93.06 81 HIS A CA 1
ATOM 622 C C . HIS A 1 81 ? 6.410 -6.258 -3.788 1.00 93.06 81 HIS A C 1
ATOM 624 O O . HIS A 1 81 ? 5.926 -5.276 -3.233 1.00 93.06 81 HIS A O 1
ATOM 630 N N . VAL A 1 82 ? 5.688 -7.026 -4.599 1.00 95.50 82 VAL A N 1
ATOM 631 C CA . VAL A 1 82 ? 4.266 -6.772 -4.851 1.00 95.50 82 VAL A CA 1
ATOM 632 C C . VAL A 1 82 ? 3.453 -7.203 -3.628 1.00 95.50 82 VAL A C 1
ATOM 634 O O . VAL A 1 82 ? 3.336 -8.401 -3.379 1.00 95.50 82 VAL A O 1
ATOM 637 N N . GLY A 1 83 ? 2.885 -6.242 -2.896 1.00 95.19 83 GLY A N 1
ATOM 638 C CA . GLY A 1 83 ? 2.011 -6.506 -1.742 1.00 95.19 83 GLY A CA 1
ATOM 639 C C . GLY A 1 83 ? 0.543 -6.714 -2.114 1.00 95.19 83 GLY A C 1
ATOM 640 O O . GLY A 1 83 ? -0.156 -7.491 -1.476 1.00 95.19 83 GLY A O 1
ATOM 641 N N . ALA A 1 84 ? 0.084 -6.048 -3.176 1.00 97.56 84 ALA A N 1
ATOM 642 C CA . ALA A 1 84 ? -1.248 -6.229 -3.749 1.00 97.56 84 ALA A CA 1
ATOM 643 C C . ALA A 1 84 ? -1.235 -5.948 -5.250 1.00 97.56 84 ALA A C 1
ATOM 645 O O . ALA A 1 84 ? -0.509 -5.074 -5.729 1.00 97.56 84 ALA A O 1
ATOM 646 N N . ASP A 1 85 ? -2.059 -6.669 -5.999 1.00 98.44 85 ASP A N 1
ATOM 647 C CA . ASP A 1 85 ? -2.164 -6.568 -7.452 1.00 98.44 85 ASP A CA 1
ATOM 648 C C . ASP A 1 85 ? -3.601 -6.237 -7.879 1.00 98.44 85 ASP A C 1
ATOM 650 O O . ASP A 1 85 ? -4.461 -7.101 -8.023 1.00 98.44 85 ASP A O 1
ATOM 654 N N . PHE A 1 86 ? -3.861 -4.955 -8.097 1.00 98.44 86 PHE A N 1
ATOM 655 C CA . PHE A 1 86 ? -5.151 -4.401 -8.510 1.00 98.44 86 PHE A CA 1
ATOM 656 C C . PHE A 1 86 ? -5.329 -4.462 -10.033 1.00 98.44 86 PHE A C 1
ATOM 658 O O . PHE A 1 86 ? -4.389 -4.762 -10.772 1.00 98.44 86 PHE A O 1
ATOM 665 N N . THR A 1 87 ? -6.515 -4.164 -10.562 1.00 98.06 87 THR A N 1
ATOM 666 C CA . THR A 1 87 ? -6.752 -4.227 -12.019 1.00 98.06 87 THR A CA 1
ATOM 667 C C . THR A 1 87 ? -5.802 -3.297 -12.783 1.00 98.06 87 THR A C 1
ATOM 669 O O . THR A 1 87 ? -5.054 -3.747 -13.655 1.00 98.06 87 THR A O 1
ATOM 672 N N . ASN A 1 88 ? -5.765 -2.016 -12.405 1.00 98.12 88 ASN A N 1
ATOM 673 C CA . ASN A 1 88 ? -4.965 -0.979 -13.077 1.00 98.12 88 ASN A CA 1
ATOM 674 C C . ASN A 1 88 ? -3.725 -0.539 -12.288 1.00 98.12 88 ASN A C 1
ATOM 676 O O . ASN A 1 88 ? -2.907 0.223 -12.804 1.00 98.12 88 ASN A O 1
ATOM 680 N N . TYR A 1 89 ? -3.571 -1.024 -11.059 1.00 98.56 89 TYR A N 1
ATOM 681 C CA . TYR A 1 89 ? -2.528 -0.598 -10.132 1.00 98.56 89 TYR A CA 1
ATOM 682 C C . TYR A 1 89 ? -1.870 -1.812 -9.477 1.00 98.56 89 TYR A C 1
ATOM 684 O O . TYR A 1 89 ? -2.372 -2.928 -9.570 1.00 98.56 89 TYR A O 1
ATOM 692 N N . PHE A 1 90 ? -0.745 -1.620 -8.812 1.00 98.50 90 PHE A N 1
ATOM 693 C CA . PHE A 1 90 ? -0.225 -2.588 -7.850 1.00 98.50 90 PHE A CA 1
ATOM 694 C C . PHE A 1 90 ? 0.474 -1.840 -6.720 1.00 98.50 90 PHE A C 1
ATOM 696 O O . PHE A 1 90 ? 0.887 -0.692 -6.894 1.00 98.50 90 PHE A O 1
ATOM 703 N N . VAL A 1 91 ? 0.579 -2.484 -5.565 1.00 98.00 91 VAL A N 1
ATOM 704 C CA . VAL A 1 91 ? 1.309 -1.947 -4.421 1.00 98.00 91 VAL A CA 1
ATOM 705 C C . VAL A 1 91 ? 2.714 -2.514 -4.433 1.00 98.00 91 VAL A C 1
ATOM 707 O O . VAL A 1 91 ? 2.880 -3.734 -4.381 1.00 98.00 91 VAL A O 1
ATOM 710 N N . LEU A 1 92 ? 3.709 -1.634 -4.499 1.00 96.75 92 LEU A N 1
ATOM 711 C CA . LEU A 1 92 ? 5.101 -1.982 -4.251 1.00 96.75 92 LEU A CA 1
ATOM 712 C C . LEU A 1 92 ? 5.396 -1.714 -2.775 1.00 96.75 92 LEU A C 1
ATOM 714 O O . LEU A 1 92 ? 5.228 -0.590 -2.312 1.00 96.75 92 LEU A O 1
ATOM 718 N N . VAL A 1 93 ? 5.779 -2.758 -2.049 1.00 94.56 93 VAL A N 1
ATOM 719 C CA . VAL A 1 93 ? 6.064 -2.734 -0.614 1.00 94.56 93 VAL A CA 1
ATOM 720 C C . VAL A 1 93 ? 7.565 -2.827 -0.406 1.00 94.56 93 VAL A C 1
ATOM 722 O O . VAL A 1 93 ? 8.185 -3.813 -0.806 1.00 94.56 93 VAL A O 1
ATOM 725 N N . HIS A 1 94 ? 8.133 -1.831 0.260 1.00 91.38 94 HIS A N 1
ATOM 726 C CA . HIS A 1 94 ? 9.536 -1.770 0.647 1.00 91.38 94 HIS A CA 1
ATOM 727 C C . HIS A 1 94 ? 9.678 -2.243 2.092 1.00 91.38 94 HIS A C 1
ATOM 729 O O . HIS A 1 94 ? 9.026 -1.721 2.997 1.00 91.38 94 HIS A O 1
ATOM 735 N N . SER A 1 95 ? 10.513 -3.257 2.318 1.00 82.50 95 SER A N 1
ATOM 736 C CA . SER A 1 95 ? 10.786 -3.776 3.659 1.00 82.50 95 SER A CA 1
ATOM 737 C C . SER A 1 95 ? 12.270 -3.658 3.964 1.00 82.50 95 SER A C 1
ATOM 739 O O . SER A 1 95 ? 13.103 -4.154 3.212 1.00 82.50 95 SER A O 1
ATOM 741 N N . PHE A 1 96 ? 12.578 -3.034 5.099 1.00 78.31 96 PHE A N 1
ATOM 742 C CA . PHE A 1 96 ? 13.940 -2.851 5.603 1.00 78.31 96 PHE A CA 1
ATOM 743 C C . PHE A 1 96 ? 14.239 -3.785 6.787 1.00 78.31 96 PHE A C 1
ATOM 745 O O . PHE A 1 96 ? 15.035 -3.458 7.664 1.00 78.31 96 PHE A O 1
ATOM 752 N N . GLY A 1 97 ? 13.561 -4.936 6.842 1.00 70.44 97 GLY A N 1
ATOM 753 C CA . GLY A 1 97 ? 13.676 -5.911 7.926 1.00 70.44 97 GLY A CA 1
ATOM 754 C C . GLY A 1 97 ? 12.547 -5.846 8.968 1.00 70.44 97 GLY A C 1
ATOM 755 O O . GLY A 1 97 ? 11.648 -5.006 8.868 1.00 70.44 97 GLY A O 1
ATOM 756 N N . PRO A 1 98 ? 12.563 -6.772 9.944 1.00 64.75 98 PRO A N 1
ATOM 757 C CA . PRO A 1 98 ? 11.526 -6.895 10.968 1.00 64.75 98 PRO A CA 1
ATOM 758 C C . PRO A 1 98 ? 11.451 -5.659 11.876 1.00 64.75 98 PRO A C 1
ATOM 760 O O . PRO A 1 98 ? 12.462 -5.013 12.140 1.00 64.75 98 PRO A O 1
ATOM 763 N N . GLY A 1 99 ? 10.240 -5.338 12.337 1.00 62.12 99 GLY A N 1
ATOM 764 C CA . GLY A 1 99 ? 9.943 -4.211 13.234 1.00 62.12 99 GLY A CA 1
ATOM 765 C C . GLY A 1 99 ? 9.792 -2.843 12.556 1.00 62.12 99 GLY A C 1
ATOM 766 O O . GLY A 1 99 ? 9.266 -1.903 13.151 1.00 62.12 99 GLY A O 1
ATOM 767 N N . ASN A 1 100 ? 10.182 -2.723 11.284 1.00 69.75 100 ASN A N 1
ATOM 768 C CA . ASN A 1 100 ? 10.026 -1.487 10.521 1.00 69.75 100 ASN A CA 1
ATOM 769 C C . ASN A 1 100 ? 8.655 -1.406 9.844 1.00 69.75 100 ASN A C 1
ATOM 771 O O . ASN A 1 100 ? 8.126 -2.405 9.347 1.00 69.75 100 ASN A O 1
ATOM 775 N N . SER A 1 101 ? 8.101 -0.191 9.764 1.00 75.81 101 SER A N 1
ATOM 776 C CA . SER A 1 101 ? 6.957 0.061 8.892 1.00 75.81 101 SER A CA 1
ATOM 777 C C . SER A 1 101 ? 7.334 -0.272 7.456 1.00 75.81 101 SER A C 1
ATOM 779 O O . SER A 1 101 ? 8.416 0.078 6.984 1.00 75.81 101 SER A O 1
ATOM 781 N N . GLN A 1 102 ? 6.435 -0.955 6.761 1.00 87.94 102 GLN A N 1
ATOM 782 C CA . GLN A 1 102 ? 6.638 -1.272 5.360 1.00 87.94 102 GLN A CA 1
ATOM 783 C C . GLN A 1 102 ? 6.143 -0.101 4.520 1.00 87.94 102 GLN A C 1
ATOM 785 O O . GLN A 1 102 ? 4.935 0.120 4.427 1.00 87.94 102 GLN A O 1
ATOM 790 N N . ASP A 1 103 ? 7.065 0.667 3.950 1.00 92.94 103 ASP A N 1
ATOM 791 C CA . ASP A 1 103 ? 6.716 1.789 3.084 1.00 92.94 103 ASP A CA 1
ATOM 792 C C . ASP A 1 103 ? 6.127 1.276 1.775 1.00 92.94 103 ASP A C 1
ATOM 794 O O . ASP A 1 103 ? 6.538 0.239 1.252 1.00 92.94 103 ASP A O 1
ATOM 798 N N . ILE A 1 104 ? 5.138 1.994 1.249 1.00 96.56 104 ILE A N 1
ATOM 799 C CA . ILE A 1 104 ? 4.401 1.559 0.071 1.00 96.56 104 ILE A CA 1
ATOM 800 C C . ILE A 1 104 ? 4.267 2.631 -0.991 1.00 96.56 104 ILE A C 1
ATOM 802 O O . ILE A 1 104 ? 4.138 3.828 -0.731 1.00 96.56 104 ILE A O 1
ATOM 806 N N . GLU A 1 105 ? 4.175 2.144 -2.217 1.00 97.50 105 GLU A N 1
ATOM 807 C CA . GLU A 1 105 ? 3.821 2.916 -3.392 1.00 97.50 105 GLU A CA 1
ATOM 808 C C . GLU A 1 105 ? 2.618 2.275 -4.073 1.00 97.50 105 GLU A C 1
ATOM 810 O O . GLU A 1 105 ? 2.546 1.052 -4.184 1.00 97.50 105 GLU A O 1
ATOM 815 N N . LEU A 1 106 ? 1.681 3.088 -4.565 1.00 98.38 106 LEU A N 1
ATOM 816 C CA . LEU A 1 106 ? 0.590 2.608 -5.415 1.00 98.38 106 LEU A CA 1
ATOM 817 C C . LEU A 1 106 ? 0.914 2.970 -6.859 1.00 98.38 106 LEU A C 1
ATOM 819 O O . LEU A 1 106 ? 0.681 4.101 -7.290 1.00 98.38 106 LEU A O 1
ATOM 823 N N . ILE A 1 107 ? 1.465 2.008 -7.588 1.00 98.44 107 ILE A N 1
ATOM 824 C CA . ILE A 1 107 ? 1.991 2.202 -8.934 1.00 98.44 107 ILE A CA 1
ATOM 825 C C . ILE A 1 107 ? 0.897 1.950 -9.969 1.00 98.44 107 ILE A C 1
ATOM 827 O O . ILE A 1 107 ? 0.320 0.863 -10.044 1.00 98.44 107 ILE A O 1
ATOM 831 N N . GLU A 1 108 ? 0.628 2.945 -10.811 1.00 98.31 108 GLU A N 1
ATOM 832 C CA . GLU A 1 108 ? -0.242 2.805 -11.976 1.00 98.31 108 GLU A CA 1
ATOM 833 C C . GLU A 1 108 ? 0.430 1.956 -13.056 1.00 98.31 108 GLU A C 1
ATOM 835 O O . GLU A 1 108 ? 1.489 2.302 -13.574 1.00 98.31 108 GLU A O 1
ATOM 840 N N . LYS A 1 109 ? -0.199 0.850 -13.456 1.00 98.31 109 LYS A N 1
ATOM 841 C CA . LYS A 1 109 ? 0.430 -0.129 -14.352 1.00 98.31 109 LYS A CA 1
ATOM 842 C C . LYS A 1 109 ? 0.751 0.421 -15.738 1.00 98.31 109 LYS A C 1
ATOM 844 O O . LYS A 1 109 ? 1.680 -0.038 -16.391 1.00 98.31 109 LYS A O 1
ATOM 849 N N . THR A 1 110 ? -0.049 1.355 -16.239 1.00 98.00 110 THR A N 1
ATOM 850 C CA . THR A 1 110 ? 0.099 1.903 -17.596 1.00 98.00 110 THR A CA 1
ATOM 851 C C . THR A 1 110 ? 1.224 2.924 -17.706 1.00 98.00 110 THR A C 1
ATOM 853 O O . THR A 1 110 ? 1.804 3.043 -18.785 1.00 98.00 110 THR A O 1
ATOM 856 N N . THR A 1 111 ? 1.535 3.632 -16.619 1.00 97.88 111 THR A N 1
ATOM 857 C CA . THR A 1 111 ? 2.470 4.768 -16.614 1.00 97.88 111 THR A CA 1
ATOM 858 C C . THR A 1 111 ? 3.678 4.562 -15.702 1.00 97.88 111 THR A C 1
ATOM 860 O O . THR A 1 111 ? 4.688 5.228 -15.887 1.00 97.88 111 THR A O 1
ATOM 863 N N . GLY A 1 112 ? 3.593 3.657 -14.724 1.00 97.44 112 GLY A N 1
ATOM 864 C CA . GLY A 1 112 ? 4.583 3.497 -13.659 1.00 97.44 112 GLY A CA 1
ATOM 865 C C . GLY A 1 112 ? 4.515 4.573 -12.574 1.00 97.44 112 GLY A C 1
ATOM 866 O O . GLY A 1 112 ? 5.366 4.599 -11.692 1.00 97.44 112 GLY A O 1
ATOM 867 N N . LYS A 1 113 ? 3.527 5.474 -12.615 1.00 97.38 113 LYS A N 1
ATOM 868 C CA . LYS A 1 113 ? 3.432 6.589 -11.669 1.00 97.38 113 LYS A CA 1
ATOM 869 C C . LYS A 1 113 ? 2.930 6.126 -10.299 1.00 97.38 113 LYS A C 1
ATOM 871 O O . LYS A 1 113 ? 1.888 5.478 -10.218 1.00 97.38 113 LYS A O 1
ATOM 876 N N . ASN A 1 114 ? 3.611 6.547 -9.234 1.00 97.19 114 ASN A N 1
ATOM 877 C CA . ASN A 1 114 ? 3.133 6.407 -7.858 1.00 97.19 114 ASN A CA 1
ATOM 878 C C . ASN A 1 114 ? 2.024 7.433 -7.542 1.00 97.19 114 ASN A C 1
ATOM 880 O O . ASN A 1 114 ? 2.153 8.624 -7.849 1.00 97.19 114 ASN A O 1
ATOM 884 N N . LEU A 1 115 ? 0.925 6.973 -6.940 1.00 96.12 115 LEU A N 1
ATOM 885 C CA . LEU A 1 115 ? -0.200 7.808 -6.505 1.00 96.12 115 LEU A CA 1
ATOM 886 C C . LEU A 1 115 ? -0.178 8.180 -5.017 1.00 96.12 115 LEU A C 1
ATOM 888 O O . LEU A 1 115 ? -0.933 9.065 -4.602 1.00 96.12 115 LEU A O 1
ATOM 892 N N . LEU A 1 116 ? 0.635 7.504 -4.210 1.00 95.94 116 LEU A N 1
ATOM 893 C CA . LEU A 1 116 ? 0.752 7.784 -2.784 1.00 95.94 116 LEU A CA 1
ATOM 894 C C . LEU A 1 116 ? 1.851 8.812 -2.521 1.00 95.94 116 LEU A C 1
ATOM 896 O O . LEU A 1 116 ? 2.750 9.035 -3.329 1.00 95.94 116 LEU A O 1
ATOM 900 N N . LYS A 1 117 ? 1.746 9.471 -1.367 1.00 90.88 117 LYS A N 1
ATOM 901 C CA . LYS A 1 117 ? 2.814 10.333 -0.864 1.00 90.88 117 LYS A CA 1
ATOM 902 C C . LYS A 1 117 ? 3.921 9.465 -0.273 1.00 90.88 117 LYS A C 1
ATOM 904 O O . LYS A 1 117 ? 3.646 8.386 0.246 1.00 90.88 117 LYS A O 1
ATOM 909 N N . LEU A 1 118 ? 5.147 9.981 -0.302 1.00 88.38 118 LEU A N 1
ATOM 910 C CA . LEU A 1 118 ? 6.263 9.385 0.429 1.00 88.38 118 LEU A CA 1
ATOM 911 C C . LEU A 1 118 ? 5.910 9.244 1.917 1.00 88.38 118 LEU A C 1
ATOM 913 O O . LEU A 1 118 ? 5.310 10.153 2.496 1.00 88.38 118 LEU A O 1
ATOM 917 N N . GLY A 1 119 ? 6.287 8.110 2.508 1.00 88.12 119 GLY A N 1
ATOM 918 C CA . GLY A 1 119 ? 5.994 7.769 3.902 1.00 88.12 119 GLY A CA 1
ATOM 919 C C . GLY A 1 119 ? 4.629 7.115 4.137 1.00 88.12 119 GLY A C 1
ATOM 920 O O . GLY A 1 119 ? 4.286 6.856 5.289 1.00 88.12 119 GLY A O 1
ATOM 921 N N . ALA A 1 120 ? 3.855 6.843 3.077 1.00 96.19 120 ALA A N 1
ATOM 922 C CA . ALA A 1 120 ? 2.707 5.952 3.178 1.00 96.19 120 ALA A CA 1
ATOM 923 C C . ALA A 1 120 ? 3.185 4.534 3.517 1.00 96.19 120 ALA A C 1
ATOM 925 O O . ALA A 1 120 ? 4.124 4.041 2.896 1.00 96.19 120 ALA A O 1
ATOM 926 N N . SER A 1 121 ? 2.520 3.871 4.460 1.00 96.00 121 SER A N 1
ATOM 927 C CA . SER A 1 121 ? 2.938 2.561 4.960 1.00 96.00 121 SER A CA 1
ATOM 928 C C . SER A 1 121 ? 1.792 1.552 4.981 1.00 96.00 121 SER A C 1
ATOM 930 O O . SER A 1 121 ? 0.632 1.896 5.231 1.00 96.00 121 SER A O 1
ATOM 932 N N . TRP A 1 122 ? 2.136 0.302 4.684 1.00 96.19 122 TRP A N 1
ATOM 933 C CA . TRP A 1 122 ? 1.233 -0.831 4.508 1.00 96.19 122 TRP A CA 1
ATOM 934 C C . TRP A 1 122 ? 0.427 -1.161 5.766 1.00 96.19 122 TRP A C 1
ATOM 936 O O . TRP A 1 122 ? 0.939 -1.078 6.881 1.00 96.19 122 TRP A O 1
ATOM 946 N N . ILE A 1 123 ? -0.818 -1.599 5.564 1.00 96.06 123 ILE A N 1
ATOM 947 C CA . ILE A 1 123 ? -1.603 -2.325 6.574 1.00 96.06 123 ILE A CA 1
ATOM 948 C C . ILE A 1 123 ? -2.235 -3.570 5.935 1.00 96.06 123 ILE A C 1
ATOM 950 O O . ILE A 1 123 ? -2.102 -4.674 6.452 1.00 96.06 123 ILE A O 1
ATOM 954 N N . GLY A 1 124 ? -2.919 -3.420 4.797 1.00 97.19 124 GLY A N 1
ATOM 955 C CA . GLY A 1 124 ? -3.524 -4.555 4.099 1.00 97.19 124 GLY A CA 1
ATOM 956 C C . GLY A 1 124 ? -4.304 -4.157 2.851 1.00 97.19 124 GLY A C 1
ATOM 957 O O . GLY A 1 124 ? -4.536 -2.977 2.600 1.00 97.19 124 GLY A O 1
ATOM 958 N N . ALA A 1 125 ? -4.755 -5.137 2.073 1.00 98.12 125 ALA A N 1
ATOM 959 C CA . ALA A 1 125 ? -5.567 -4.896 0.884 1.00 98.12 125 ALA A CA 1
ATOM 960 C C . ALA A 1 125 ? -6.627 -5.981 0.673 1.00 98.12 125 ALA A C 1
ATOM 962 O O . ALA A 1 125 ? -6.468 -7.121 1.101 1.00 98.12 125 ALA A O 1
ATOM 963 N N . ASP A 1 126 ? -7.685 -5.612 -0.042 1.00 98.06 126 ASP A N 1
ATOM 964 C CA . ASP A 1 126 ? -8.666 -6.521 -0.629 1.00 98.06 126 ASP A CA 1
ATOM 965 C C . ASP A 1 126 ? -8.606 -6.326 -2.151 1.00 98.06 126 ASP A C 1
ATOM 967 O O . ASP A 1 126 ? -9.121 -5.345 -2.694 1.00 98.06 126 ASP A O 1
ATOM 971 N N . GLU A 1 127 ? -7.894 -7.229 -2.832 1.00 97.69 127 GLU A N 1
ATOM 972 C CA . GLU A 1 127 ? -7.666 -7.153 -4.279 1.00 97.69 127 GLU A CA 1
ATOM 973 C C . GLU A 1 127 ? -8.939 -7.349 -5.107 1.00 97.69 127 GLU A C 1
ATOM 975 O O . GLU A 1 127 ? -9.003 -6.857 -6.231 1.00 97.69 127 GLU A O 1
ATOM 980 N N . GLU A 1 128 ? -9.928 -8.080 -4.590 1.00 96.56 128 GLU A N 1
ATOM 981 C CA . GLU A 1 128 ? -11.188 -8.331 -5.298 1.00 96.56 128 GLU A CA 1
ATOM 982 C C . GLU A 1 128 ? -12.075 -7.089 -5.279 1.00 96.56 128 GLU A C 1
ATOM 984 O O . GLU A 1 128 ? -12.693 -6.743 -6.285 1.00 96.56 128 GLU A O 1
ATOM 989 N N . LYS A 1 129 ? -12.111 -6.390 -4.138 1.00 97.25 129 LYS A N 1
ATOM 990 C CA . LYS A 1 129 ? -12.867 -5.140 -3.977 1.00 97.25 129 LYS A CA 1
ATOM 991 C C . LYS A 1 129 ? -12.084 -3.896 -4.377 1.00 97.25 129 LYS A C 1
ATOM 993 O O . LYS A 1 129 ? -12.638 -2.800 -4.308 1.00 97.25 129 LYS A O 1
ATOM 998 N N . GLU A 1 130 ? -10.824 -4.053 -4.780 1.00 97.94 130 GLU A N 1
ATOM 999 C CA . GLU A 1 130 ? -9.935 -2.963 -5.193 1.00 97.94 130 GLU A CA 1
ATOM 1000 C C . GLU A 1 130 ? -9.744 -1.918 -4.074 1.00 97.94 130 GLU A C 1
ATOM 1002 O O . GLU A 1 130 ? -9.812 -0.703 -4.287 1.00 97.94 130 GLU A O 1
ATOM 1007 N N . LEU A 1 131 ? -9.544 -2.406 -2.844 1.00 98.44 131 LEU A N 1
ATOM 1008 C CA . LEU A 1 131 ? -9.396 -1.588 -1.641 1.00 98.44 131 LEU A CA 1
ATOM 1009 C C . LEU A 1 131 ? -8.006 -1.753 -1.027 1.00 98.44 131 LEU A C 1
ATOM 1011 O O . LEU A 1 131 ? -7.529 -2.867 -0.825 1.00 98.44 131 LEU A O 1
ATOM 1015 N N . LEU A 1 132 ? -7.391 -0.629 -0.667 1.00 98.62 132 LEU A N 1
ATOM 1016 C CA . LEU A 1 132 ? -6.109 -0.555 0.028 1.00 98.62 132 LEU A CA 1
ATOM 1017 C C . LEU A 1 132 ? -6.302 0.113 1.390 1.00 98.62 132 LEU A C 1
ATOM 1019 O O . LEU A 1 132 ? -6.753 1.256 1.453 1.00 98.62 132 LEU A O 1
ATOM 1023 N N . LEU A 1 133 ? -5.940 -0.573 2.469 1.00 98.62 133 LEU A N 1
ATOM 1024 C CA . LEU A 1 133 ? -5.835 -0.003 3.807 1.00 98.62 133 LEU A CA 1
ATOM 1025 C C . LEU A 1 133 ? -4.367 0.319 4.097 1.00 98.62 133 LEU A C 1
ATOM 1027 O O . LEU A 1 133 ? -3.498 -0.548 4.007 1.00 98.62 133 LEU A O 1
ATOM 1031 N N . TYR A 1 134 ? -4.091 1.568 4.451 1.00 98.25 134 TYR A N 1
ATOM 1032 C CA . TYR A 1 134 ? -2.729 2.032 4.700 1.00 98.25 134 TYR A CA 1
ATOM 1033 C C . TYR A 1 134 ? -2.704 3.179 5.724 1.00 98.25 134 TYR A C 1
ATOM 1035 O O . TYR A 1 134 ? -3.752 3.696 6.116 1.00 98.25 134 TYR A O 1
ATOM 1043 N N . SER A 1 135 ? -1.519 3.588 6.174 1.00 97.69 135 SER A N 1
ATOM 1044 C CA . SER A 1 135 ? -1.323 4.821 6.948 1.00 97.69 135 SER A CA 1
ATOM 1045 C C . SER A 1 135 ? -0.517 5.834 6.143 1.00 97.69 135 SER A C 1
ATOM 1047 O O . SER A 1 135 ? 0.430 5.453 5.470 1.00 97.69 135 SER A O 1
ATOM 1049 N N . ASP A 1 136 ? -0.835 7.128 6.232 1.00 96.25 136 ASP A N 1
ATOM 1050 C CA . ASP A 1 136 ? -0.010 8.181 5.611 1.00 96.25 136 ASP A CA 1
ATOM 1051 C C . ASP A 1 136 ? 1.345 8.391 6.343 1.00 96.25 136 ASP A C 1
ATOM 1053 O O . ASP A 1 136 ? 2.129 9.242 5.923 1.00 96.25 136 ASP A O 1
ATOM 1057 N N . LYS A 1 137 ? 1.613 7.673 7.450 1.00 93.88 137 LYS A N 1
ATOM 1058 C CA . LYS A 1 137 ? 2.874 7.724 8.208 1.00 93.88 137 LYS A CA 1
ATOM 1059 C C . LYS A 1 137 ? 3.330 6.330 8.636 1.00 93.88 137 LYS A C 1
ATOM 1061 O O . LYS A 1 137 ? 2.530 5.591 9.201 1.00 93.88 137 LYS A O 1
ATOM 1066 N N . GLY A 1 138 ? 4.629 6.053 8.536 1.00 91.69 138 GLY A N 1
ATOM 1067 C CA . GLY A 1 138 ? 5.232 4.828 9.082 1.00 91.69 138 GLY A CA 1
ATOM 1068 C C . GLY A 1 138 ? 5.205 4.713 10.607 1.00 91.69 138 GLY A C 1
ATOM 1069 O O . GLY A 1 138 ? 5.093 3.616 11.147 1.00 91.69 138 GLY A O 1
ATOM 1070 N N . VAL A 1 139 ? 5.213 5.844 11.319 1.00 93.31 139 VAL A N 1
ATOM 1071 C CA . VAL A 1 139 ? 5.077 5.889 12.784 1.00 93.31 139 VAL A CA 1
ATOM 1072 C C . VAL A 1 139 ? 3.868 6.758 13.143 1.00 93.31 139 VAL A C 1
ATOM 1074 O O . VAL A 1 139 ? 4.012 7.967 13.356 1.00 93.31 139 VAL A O 1
ATOM 1077 N N . PRO A 1 140 ? 2.647 6.194 13.137 1.00 95.12 140 PRO A N 1
ATOM 1078 C CA . PRO A 1 140 ? 1.448 6.951 13.461 1.00 95.12 140 PRO A CA 1
ATOM 1079 C C . PRO A 1 140 ? 1.382 7.291 14.955 1.00 95.12 140 PRO A C 1
ATOM 1081 O O . PRO A 1 140 ? 1.880 6.566 15.813 1.00 95.12 140 PRO A O 1
ATOM 1084 N N . SER A 1 141 ? 0.696 8.385 15.271 1.00 95.75 141 SER A N 1
ATOM 1085 C CA . SER A 1 141 ? 0.291 8.772 16.625 1.00 95.75 141 SER A CA 1
ATOM 1086 C C . SER A 1 141 ? -1.213 8.556 16.838 1.00 95.75 141 SER A C 1
ATOM 1088 O O . SER A 1 141 ? -1.965 8.380 15.881 1.00 95.75 141 SER A O 1
ATOM 1090 N N . LYS A 1 142 ? -1.692 8.689 18.084 1.00 96.19 142 LYS A N 1
ATOM 1091 C CA . LYS A 1 142 ? -3.129 8.617 18.441 1.00 96.19 142 LYS A CA 1
ATOM 1092 C C . LYS A 1 142 ? -4.032 9.581 17.654 1.00 96.19 142 LYS A C 1
ATOM 1094 O O . LYS A 1 142 ? -5.240 9.376 17.595 1.00 96.19 142 LYS A O 1
ATOM 1099 N N 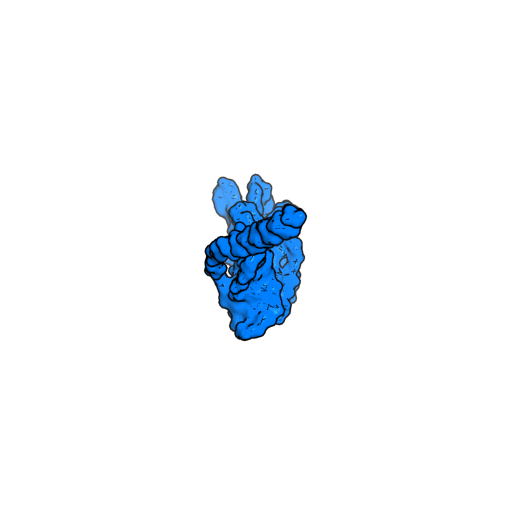. LYS A 1 143 ? -3.471 10.656 17.088 1.00 96.25 143 LYS A N 1
ATOM 1100 C CA . LYS A 1 143 ? -4.211 11.649 16.288 1.00 96.25 143 LYS A CA 1
ATOM 1101 C C . LYS A 1 143 ? -4.280 11.286 14.805 1.00 96.25 143 LYS A C 1
ATOM 1103 O O . LYS A 1 143 ? -5.110 11.841 14.086 1.00 96.25 143 LYS A O 1
ATOM 1108 N N . ASP A 1 144 ? -3.398 10.400 14.354 1.00 97.50 144 ASP A N 1
ATOM 1109 C CA . ASP A 1 144 ? -3.348 9.950 12.971 1.00 97.50 144 ASP A CA 1
ATOM 1110 C C . ASP A 1 144 ? -4.462 8.931 12.694 1.00 97.50 144 ASP A C 1
ATOM 1112 O O . ASP A 1 144 ? -5.155 8.452 13.597 1.00 97.50 144 ASP A O 1
ATOM 1116 N N . ARG A 1 145 ? -4.688 8.638 11.414 1.00 98.06 145 ARG A N 1
ATOM 1117 C CA . ARG A 1 145 ? -5.766 7.755 10.963 1.00 98.06 145 ARG A CA 1
ATOM 1118 C C . ARG A 1 145 ? -5.244 6.745 9.953 1.00 98.06 145 ARG A C 1
ATOM 1120 O O . ARG A 1 145 ? -4.320 7.035 9.195 1.00 98.06 145 ARG A O 1
ATOM 1127 N N . MET A 1 146 ? -5.879 5.583 9.930 1.00 98.38 146 MET A N 1
ATOM 1128 C CA . MET A 1 146 ? -5.811 4.666 8.802 1.00 98.38 146 MET A CA 1
ATOM 1129 C C . MET A 1 146 ? -6.640 5.233 7.651 1.00 98.38 146 MET A C 1
ATOM 1131 O O . MET A 1 146 ? -7.683 5.862 7.866 1.00 98.38 146 MET A O 1
ATOM 1135 N N . VAL A 1 147 ? -6.191 4.978 6.430 1.00 98.56 147 VAL A N 1
ATOM 1136 C CA . VAL A 1 147 ? -6.836 5.394 5.190 1.00 98.56 147 VAL A CA 1
ATOM 1137 C C . VAL A 1 147 ? -7.262 4.148 4.434 1.00 98.56 147 VAL A C 1
ATOM 1139 O O . VAL A 1 147 ? -6.425 3.345 4.033 1.00 98.56 147 VAL A O 1
ATOM 1142 N N . LEU A 1 148 ? -8.565 4.004 4.214 1.00 98.62 148 LEU A N 1
ATOM 1143 C CA . LEU A 1 148 ? -9.109 3.025 3.284 1.00 98.62 148 LEU A CA 1
ATOM 1144 C C . LEU A 1 148 ? -9.335 3.712 1.941 1.00 98.62 148 LEU A C 1
ATOM 1146 O O . LEU A 1 148 ? -10.190 4.591 1.810 1.00 98.62 148 LEU A O 1
ATOM 1150 N N . TYR A 1 149 ? -8.543 3.325 0.954 1.00 98.56 149 TY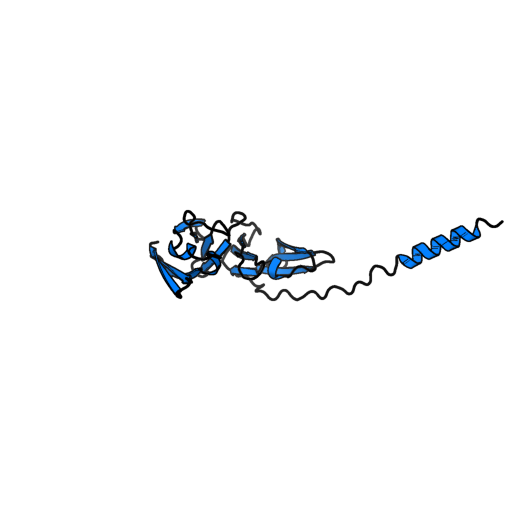R A N 1
ATOM 1151 C CA . TYR A 1 149 ? -8.547 3.885 -0.384 1.00 98.56 149 TYR A CA 1
ATOM 1152 C C . TYR A 1 149 ? -9.196 2.920 -1.366 1.00 98.56 149 TYR A C 1
ATOM 1154 O O . TYR A 1 149 ? -8.758 1.780 -1.508 1.00 98.56 149 TYR A O 1
ATOM 1162 N N . ASN A 1 150 ? -10.231 3.388 -2.059 1.00 97.88 150 ASN A N 1
ATOM 1163 C CA . ASN A 1 150 ? -10.789 2.680 -3.202 1.00 97.88 150 ASN A CA 1
ATOM 1164 C C . ASN A 1 150 ? -9.967 3.020 -4.440 1.00 97.88 150 ASN A C 1
ATOM 1166 O O . ASN A 1 150 ? -9.963 4.160 -4.903 1.00 97.88 150 ASN A O 1
ATOM 1170 N N . VAL A 1 151 ? -9.267 2.022 -4.967 1.00 97.38 151 VAL A N 1
ATOM 1171 C CA . VAL A 1 151 ? -8.323 2.175 -6.074 1.00 97.38 151 VAL A CA 1
ATOM 1172 C C . VAL A 1 151 ? -9.048 2.491 -7.387 1.00 97.38 151 VAL A C 1
ATOM 1174 O O . VAL A 1 151 ? -8.522 3.240 -8.211 1.00 97.38 151 VAL A O 1
ATOM 1177 N N . LEU A 1 152 ? -10.279 1.998 -7.565 1.00 94.56 152 LEU A N 1
ATOM 1178 C CA . LEU A 1 152 ? -11.099 2.289 -8.743 1.00 94.56 152 LEU A CA 1
ATOM 1179 C C . LEU A 1 152 ? -11.649 3.718 -8.719 1.00 94.56 152 LEU A C 1
ATOM 1181 O O . LEU A 1 152 ? -11.519 4.452 -9.697 1.00 94.56 152 LEU A O 1
ATOM 1185 N N . THR A 1 153 ? -12.275 4.119 -7.609 1.00 96.31 153 THR A N 1
ATOM 1186 C CA . THR A 1 153 ? -12.990 5.406 -7.509 1.00 96.31 153 THR A CA 1
ATOM 1187 C C . THR A 1 153 ? -12.120 6.548 -6.994 1.00 96.31 153 THR A C 1
ATOM 1189 O O . THR A 1 153 ? -12.533 7.706 -7.038 1.00 96.31 153 THR A O 1
ATOM 1192 N N . LYS A 1 154 ? -10.918 6.238 -6.497 1.00 96.38 154 LYS A N 1
ATOM 1193 C CA . LYS A 1 154 ? -9.970 7.163 -5.855 1.00 96.38 154 LYS A CA 1
ATOM 1194 C C . LYS A 1 154 ? -10.505 7.826 -4.581 1.00 96.38 154 LYS A C 1
ATOM 1196 O O . LYS A 1 154 ? -9.935 8.812 -4.109 1.00 96.38 154 LYS A O 1
ATOM 1201 N N . GLN A 1 155 ? -11.585 7.298 -4.012 1.00 97.19 155 GLN A N 1
ATOM 1202 C CA . GLN A 1 155 ? -12.174 7.807 -2.777 1.00 97.19 155 GLN A CA 1
ATOM 1203 C C . GLN A 1 155 ? -11.402 7.318 -1.548 1.00 97.19 155 GLN A C 1
ATOM 1205 O O . GLN A 1 155 ? -10.864 6.210 -1.533 1.00 97.19 155 GLN A O 1
ATOM 1210 N N . LYS A 1 156 ? -11.370 8.154 -0.505 1.00 98.12 156 LYS A N 1
ATOM 1211 C CA . LYS A 1 156 ? -10.721 7.871 0.781 1.00 98.12 156 LYS A CA 1
ATOM 1212 C C . LYS A 1 156 ? -11.747 7.868 1.905 1.00 98.12 156 LYS A C 1
ATOM 1214 O O . LYS A 1 156 ? -12.539 8.800 2.017 1.00 98.12 156 LYS A O 1
ATOM 1219 N N . GLN A 1 157 ? -11.673 6.861 2.766 1.00 98.44 157 GLN A N 1
ATOM 1220 C CA . GLN A 1 157 ? -12.341 6.825 4.065 1.00 98.44 157 GLN A CA 1
ATOM 1221 C C . GLN A 1 157 ? -11.270 6.801 5.161 1.00 98.44 157 GLN A C 1
ATOM 1223 O O . GLN A 1 157 ? -10.209 6.206 4.975 1.00 98.44 157 GLN A O 1
ATOM 1228 N N . PHE A 1 158 ? -11.533 7.452 6.293 1.00 98.44 158 PHE A N 1
ATOM 1229 C CA . PHE A 1 158 ? -10.545 7.628 7.358 1.00 98.44 158 PHE A CA 1
ATOM 1230 C C . PHE A 1 158 ? -11.037 7.014 8.663 1.00 98.44 158 PHE A C 1
ATOM 1232 O O . PHE A 1 158 ? -12.116 7.362 9.142 1.00 98.44 158 PHE A O 1
ATOM 1239 N N . PHE A 1 159 ? -10.208 6.175 9.276 1.00 98.44 159 PHE A N 1
ATOM 1240 C CA . PHE A 1 159 ? -10.536 5.449 10.500 1.00 98.44 159 PHE A CA 1
ATOM 1241 C C . PHE A 1 159 ? -9.497 5.737 11.578 1.00 98.44 159 PHE A C 1
ATOM 1243 O O . PHE A 1 159 ? -8.297 5.667 11.327 1.00 98.44 159 PHE A O 1
ATOM 1250 N N . ALA A 1 160 ? -9.943 6.076 12.786 1.00 98.25 160 ALA A N 1
ATOM 1251 C CA . ALA A 1 160 ? -9.030 6.221 13.914 1.00 98.25 160 ALA A CA 1
ATOM 1252 C C . ALA A 1 160 ? -8.395 4.866 14.253 1.00 98.25 160 ALA A C 1
ATOM 1254 O O . ALA A 1 160 ? -9.084 3.843 14.248 1.00 98.25 160 ALA A O 1
ATOM 1255 N N . PHE A 1 161 ? -7.108 4.859 14.584 1.00 98.12 161 PHE A N 1
ATOM 1256 C CA . PHE A 1 161 ? -6.466 3.678 15.158 1.00 98.12 161 PHE A CA 1
ATOM 1257 C C . PHE A 1 161 ? -7.122 3.296 16.502 1.00 98.12 161 PHE A C 1
ATOM 1259 O O . PHE A 1 161 ? -7.631 4.180 17.201 1.00 98.12 161 PHE A O 1
ATOM 1266 N N . PRO A 1 162 ? -7.134 2.008 16.896 1.00 97.06 162 PRO A N 1
ATOM 1267 C CA . PRO A 1 162 ? -7.537 1.618 18.247 1.00 97.06 162 PRO A CA 1
ATOM 1268 C C . PRO A 1 162 ? -6.653 2.312 19.293 1.00 97.06 162 PRO A C 1
ATOM 1270 O O . PRO A 1 162 ? -5.437 2.300 19.172 1.00 97.06 162 PRO A O 1
ATOM 1273 N N . ASN A 1 163 ? -7.228 2.941 20.319 1.00 95.12 163 ASN A N 1
ATOM 1274 C CA . ASN A 1 163 ? -6.441 3.752 21.264 1.00 95.12 163 ASN A CA 1
ATOM 1275 C C . ASN A 1 163 ? -5.391 2.947 22.043 1.00 95.12 163 ASN A C 1
ATOM 1277 O O . ASN A 1 163 ? -4.332 3.484 22.364 1.00 95.12 163 ASN A O 1
ATOM 1281 N N . ASP A 1 164 ? -5.715 1.693 22.351 1.00 95.19 164 ASP A N 1
ATOM 1282 C CA . ASP A 1 164 ? -4.894 0.753 23.113 1.00 95.19 164 ASP A CA 1
ATOM 1283 C C . ASP A 1 164 ? -3.777 0.121 22.278 1.00 95.19 164 ASP A C 1
ATOM 1285 O O . ASP A 1 164 ? -2.872 -0.492 22.832 1.00 95.19 164 ASP A O 1
ATOM 1289 N N . ILE A 1 165 ? -3.774 0.304 20.951 1.00 95.31 165 ILE A N 1
ATOM 1290 C CA . ILE A 1 165 ? -2.644 -0.156 20.141 1.00 95.31 165 ILE A CA 1
ATOM 1291 C C . ILE A 1 165 ? -1.376 0.642 20.448 1.00 95.31 165 ILE A C 1
ATOM 1293 O O . ILE A 1 165 ? -0.280 0.122 20.332 1.00 95.31 165 ILE A O 1
ATOM 1297 N N . PHE A 1 166 ? -1.505 1.895 20.881 1.00 95.00 166 PHE A N 1
ATOM 1298 C CA . PHE A 1 166 ? -0.367 2.776 21.155 1.00 95.00 166 PHE A CA 1
ATOM 1299 C C . PHE A 1 166 ? 0.279 2.546 22.524 1.00 95.00 166 PHE A C 1
ATOM 1301 O O . PHE A 1 166 ? 1.151 3.323 22.908 1.00 95.00 166 PHE A O 1
ATOM 1308 N N . ASP A 1 167 ? -0.167 1.537 23.270 1.00 93.31 167 ASP A N 1
ATOM 1309 C CA . ASP A 1 167 ? 0.454 1.168 24.543 1.00 93.31 167 ASP A CA 1
ATOM 1310 C C . ASP A 1 167 ? 1.806 0.456 24.325 1.00 93.31 167 ASP A C 1
ATOM 1312 O O . ASP A 1 167 ? 2.615 0.390 25.245 1.00 93.31 167 ASP A O 1
ATOM 1316 N N . ASP A 1 168 ? 2.078 0.022 23.087 1.00 89.94 168 ASP A N 1
ATOM 1317 C CA . ASP A 1 168 ? 3.293 -0.669 22.650 1.00 89.94 168 ASP A CA 1
ATOM 1318 C C . ASP A 1 168 ? 3.860 -0.054 21.349 1.00 89.94 168 ASP A C 1
ATOM 1320 O O . ASP A 1 168 ? 3.130 0.626 20.612 1.00 89.94 168 ASP A O 1
ATOM 1324 N N . PRO A 1 169 ? 5.152 -0.267 21.025 1.00 89.62 169 PRO A N 1
ATOM 1325 C CA . PRO A 1 169 ? 5.760 0.212 19.781 1.00 89.62 169 PRO A CA 1
ATOM 1326 C C . PRO A 1 169 ? 5.249 -0.544 18.539 1.00 89.62 169 PRO A C 1
ATOM 1328 O O . PRO A 1 169 ? 4.391 -1.420 18.624 1.00 89.62 169 PRO A O 1
ATOM 1331 N N . GLU A 1 170 ? 5.755 -0.171 17.359 1.00 90.25 170 GLU A N 1
ATOM 1332 C CA . GLU A 1 170 ? 5.480 -0.864 16.086 1.00 90.25 170 GLU A CA 1
ATOM 1333 C C . GLU A 1 170 ? 3.981 -0.994 15.756 1.00 90.25 170 GLU A C 1
ATOM 1335 O O . GLU A 1 170 ? 3.480 -2.038 15.353 1.00 90.25 170 GLU A O 1
ATOM 1340 N N . VAL A 1 171 ? 3.233 0.096 15.941 1.00 93.25 171 VAL A N 1
ATOM 1341 C CA . VAL A 1 171 ? 1.766 0.122 15.797 1.00 93.25 171 VAL A CA 1
ATOM 1342 C C . VAL A 1 171 ? 1.273 -0.536 14.505 1.00 93.25 171 VAL A C 1
ATOM 1344 O O . VAL A 1 171 ? 0.300 -1.280 14.542 1.00 93.25 171 VAL A O 1
ATOM 1347 N N . LEU A 1 172 ? 1.925 -0.276 13.367 1.00 93.75 172 LEU A N 1
ATOM 1348 C CA . LEU A 1 172 ? 1.473 -0.790 12.072 1.00 93.75 172 LEU A CA 1
ATOM 1349 C C . LEU A 1 172 ? 1.732 -2.289 11.879 1.00 93.75 172 LEU A C 1
ATOM 1351 O O . LEU A 1 172 ? 0.907 -2.946 11.253 1.00 93.75 172 LEU A O 1
ATOM 1355 N N . SER A 1 173 ? 2.826 -2.842 12.421 1.00 91.94 173 SER A N 1
ATOM 1356 C CA . SER A 1 173 ? 3.146 -4.276 12.276 1.00 91.94 173 SER A CA 1
ATOM 1357 C C . SER A 1 173 ? 2.175 -5.169 13.049 1.00 91.94 173 SER A C 1
ATOM 1359 O O . SER A 1 173 ? 2.070 -6.361 12.776 1.00 91.94 173 SER A O 1
ATOM 1361 N N . ARG A 1 174 ? 1.436 -4.578 13.993 1.00 93.75 174 ARG A N 1
ATOM 1362 C CA . ARG A 1 174 ? 0.452 -5.250 14.838 1.00 93.75 174 ARG A CA 1
ATOM 1363 C C . ARG A 1 174 ? -0.977 -5.138 14.330 1.00 93.75 174 ARG A C 1
ATOM 1365 O O . ARG A 1 174 ? -1.872 -5.550 15.054 1.00 93.75 174 ARG A O 1
ATOM 1372 N N . ILE A 1 175 ? -1.222 -4.578 13.144 1.00 95.88 175 ILE A N 1
ATOM 1373 C CA . ILE A 1 175 ? -2.566 -4.486 12.556 1.00 95.88 175 ILE A CA 1
ATOM 1374 C C . ILE A 1 175 ? -2.658 -5.410 11.349 1.00 95.88 175 ILE A C 1
ATOM 1376 O O . ILE A 1 175 ? -1.880 -5.302 10.408 1.00 95.88 175 ILE A O 1
ATOM 1380 N N . GLU A 1 176 ? -3.688 -6.245 11.337 1.00 95.50 176 GLU A N 1
ATOM 1381 C CA . GLU A 1 176 ? -4.052 -7.103 10.220 1.00 95.50 176 GLU A CA 1
ATOM 1382 C C . GLU A 1 176 ? -5.439 -6.707 9.704 1.00 95.50 176 GLU A C 1
ATOM 1384 O O . GLU A 1 176 ? -6.404 -6.560 10.465 1.00 95.50 176 GLU A O 1
ATOM 1389 N N . LEU A 1 177 ? -5.558 -6.551 8.387 1.00 97.31 177 LEU A N 1
ATOM 1390 C CA . LEU A 1 177 ? -6.859 -6.426 7.744 1.00 97.31 177 LEU A CA 1
ATOM 1391 C C . LEU A 1 177 ? -7.568 -7.785 7.765 1.00 97.31 177 LEU A C 1
ATOM 1393 O O . LEU A 1 177 ? -7.128 -8.717 7.102 1.00 97.31 177 LEU A O 1
ATOM 1397 N N . GLU A 1 178 ? -8.687 -7.886 8.481 1.00 97.19 178 GLU A N 1
ATOM 1398 C CA . GLU A 1 178 ? -9.430 -9.145 8.596 1.00 97.19 178 GLU A CA 1
ATOM 1399 C C . GLU A 1 178 ? -10.531 -9.245 7.536 1.00 97.19 178 GLU A C 1
ATOM 1401 O O . GLU A 1 178 ? -10.657 -10.252 6.839 1.00 97.19 178 GLU A O 1
ATOM 1406 N N . LYS A 1 179 ? -11.354 -8.197 7.395 1.00 96.38 179 LYS A N 1
ATOM 1407 C CA . LYS A 1 179 ? -12.477 -8.211 6.452 1.00 96.38 179 LYS A CA 1
ATOM 1408 C C . LYS A 1 179 ? -12.919 -6.815 6.049 1.00 96.38 179 LYS A C 1
ATOM 1410 O O . LYS A 1 179 ? -13.015 -5.909 6.876 1.00 96.38 179 LYS A O 1
ATOM 1415 N N . ILE A 1 180 ? -13.318 -6.680 4.785 1.00 96.56 180 ILE A N 1
ATOM 1416 C CA . ILE A 1 180 ? -14.016 -5.495 4.285 1.00 96.56 180 ILE A CA 1
ATOM 1417 C C . ILE A 1 180 ? -15.338 -5.892 3.626 1.00 96.56 180 ILE A C 1
ATOM 1419 O O . ILE A 1 180 ? -15.395 -6.790 2.785 1.00 96.56 180 ILE A O 1
ATOM 1423 N N . THR A 1 181 ? -16.409 -5.195 3.995 1.00 95.12 181 THR A N 1
ATOM 1424 C CA . THR A 1 181 ? -17.745 -5.276 3.382 1.00 95.12 181 THR A CA 1
ATOM 1425 C C . THR A 1 181 ? -18.230 -3.877 3.021 1.00 95.12 181 THR A C 1
ATOM 1427 O O . THR A 1 181 ? -17.575 -2.896 3.359 1.00 95.12 181 THR A O 1
ATOM 1430 N N . GLU A 1 182 ? -19.391 -3.754 2.384 1.00 92.00 182 GLU A N 1
ATOM 1431 C CA . GLU A 1 182 ? -20.006 -2.447 2.109 1.00 92.00 182 GLU A CA 1
ATOM 1432 C C . GLU A 1 182 ? -20.281 -1.633 3.379 1.00 92.00 182 GLU A C 1
ATOM 1434 O O . GLU A 1 182 ? -20.181 -0.415 3.351 1.00 92.00 182 GLU A O 1
ATOM 1439 N N . LYS A 1 183 ? -20.587 -2.301 4.499 1.00 95.81 183 LYS A N 1
ATOM 1440 C CA . LYS A 1 183 ? -21.015 -1.645 5.745 1.00 95.81 183 LYS A CA 1
ATOM 1441 C C . LYS A 1 183 ? -19.919 -1.546 6.797 1.00 95.81 183 LYS A C 1
ATOM 1443 O O . LYS A 1 183 ? -20.054 -0.779 7.746 1.00 95.81 183 LYS A O 1
ATOM 1448 N N . GLN A 1 184 ? -18.887 -2.381 6.694 1.00 97.31 184 GLN A N 1
ATOM 1449 C CA . GLN A 1 184 ? -17.926 -2.574 7.777 1.00 97.31 184 GLN A CA 1
ATOM 1450 C C . GLN A 1 184 ? -16.500 -2.791 7.277 1.00 97.31 184 GLN A C 1
ATOM 1452 O O . GLN A 1 184 ? -16.274 -3.518 6.307 1.00 97.31 184 GLN A O 1
ATOM 1457 N N . LEU A 1 185 ? -15.553 -2.198 8.003 1.00 98.19 185 LEU A N 1
ATOM 1458 C CA . LEU A 1 185 ? -14.133 -2.540 8.005 1.00 98.19 185 LEU A CA 1
ATOM 1459 C C . LEU A 1 185 ? -13.826 -3.234 9.336 1.00 98.19 185 LEU A C 1
ATOM 1461 O O . LEU A 1 185 ? -14.147 -2.698 10.397 1.00 98.19 185 LEU A O 1
ATOM 1465 N N . ILE A 1 186 ? -13.205 -4.407 9.274 1.00 98.38 186 ILE A N 1
ATOM 1466 C CA . ILE A 1 186 ? -12.797 -5.189 10.439 1.00 98.38 186 ILE A CA 1
ATOM 1467 C C . ILE A 1 186 ? -11.284 -5.360 10.384 1.00 98.38 186 ILE A C 1
ATOM 1469 O O . ILE A 1 186 ? -10.749 -5.865 9.393 1.00 98.38 186 ILE A O 1
ATOM 1473 N N . ILE A 1 187 ? -10.614 -4.933 11.451 1.00 98.50 187 ILE A N 1
ATOM 1474 C CA . ILE A 1 187 ? -9.192 -5.196 11.667 1.00 98.50 187 ILE A CA 1
ATOM 1475 C C . ILE A 1 187 ? -9.020 -6.068 12.901 1.00 98.50 187 ILE A C 1
ATOM 1477 O O . ILE A 1 187 ? -9.742 -5.907 13.892 1.00 98.50 187 ILE A O 1
ATOM 1481 N N . LYS A 1 188 ? -8.008 -6.920 12.853 1.00 98.06 188 LYS A N 1
ATOM 1482 C CA . LYS A 1 188 ? -7.458 -7.611 14.009 1.00 98.06 188 LYS A CA 1
ATOM 1483 C C . LYS A 1 188 ? -6.156 -6.919 14.391 1.00 98.06 188 LYS A C 1
ATOM 1485 O O . LYS A 1 188 ? -5.434 -6.450 13.516 1.00 98.06 188 LYS A O 1
ATOM 1490 N N . TYR A 1 189 ? -5.868 -6.801 15.680 1.00 96.69 189 TYR A N 1
ATOM 1491 C CA . TYR A 1 189 ? -4.629 -6.187 16.131 1.00 96.69 189 TYR A CA 1
ATOM 1492 C C . TYR A 1 189 ? -4.082 -6.804 17.414 1.00 96.69 189 TYR A C 1
ATOM 1494 O O . TYR A 1 189 ? -4.845 -7.284 18.255 1.00 96.69 189 TYR A O 1
ATOM 1502 N N . ASP A 1 190 ? -2.757 -6.808 17.531 1.00 95.00 190 ASP A N 1
ATOM 1503 C CA . ASP A 1 190 ? -2.016 -7.374 18.658 1.00 95.00 190 ASP A CA 1
ATOM 1504 C C . ASP A 1 190 ? -1.767 -6.330 19.758 1.00 95.00 190 ASP A C 1
ATOM 1506 O O . ASP A 1 190 ? -1.378 -5.185 19.497 1.00 95.00 190 ASP A O 1
ATOM 1510 N N . ILE A 1 191 ? -1.979 -6.740 21.002 1.00 92.81 191 ILE A N 1
ATOM 1511 C CA . ILE A 1 191 ? -1.639 -6.010 22.223 1.00 92.81 191 ILE A CA 1
ATOM 1512 C C . ILE A 1 191 ? -0.920 -6.976 23.173 1.00 92.81 191 ILE A C 1
ATOM 1514 O O . ILE A 1 191 ? -1.128 -8.182 23.101 1.00 92.81 191 ILE A O 1
ATOM 1518 N N . ASN A 1 192 ? -0.178 -6.479 24.166 1.00 83.06 192 ASN A N 1
ATOM 1519 C CA . ASN A 1 192 ? 0.541 -7.319 25.149 1.00 83.06 192 ASN A CA 1
ATOM 1520 C C . ASN A 1 192 ? -0.261 -8.463 25.820 1.00 83.06 192 ASN A C 1
ATOM 1522 O O . ASN A 1 192 ? 0.324 -9.342 26.449 1.00 83.06 192 ASN A O 1
ATOM 1526 N N . LYS A 1 193 ? -1.599 -8.453 25.747 1.00 82.44 193 LYS A N 1
ATOM 1527 C CA . LYS A 1 193 ? -2.497 -9.470 26.321 1.00 82.44 193 LYS A CA 1
ATOM 1528 C C . LYS A 1 193 ? -3.188 -10.353 25.266 1.00 82.44 193 LYS A C 1
ATOM 1530 O O . LYS A 1 193 ? -4.196 -10.983 25.584 1.00 82.44 193 LYS A O 1
ATOM 1535 N N . GLY A 1 194 ? -2.675 -10.389 24.037 1.00 92.31 194 GLY A N 1
ATOM 1536 C CA . GLY A 1 194 ? -3.205 -11.164 22.914 1.00 92.31 194 GLY A CA 1
ATOM 1537 C C . GLY A 1 194 ? -3.870 -10.292 21.850 1.00 92.31 194 GLY A C 1
ATOM 1538 O O . GLY A 1 194 ? -3.601 -9.103 21.733 1.00 92.31 194 GLY A O 1
ATOM 1539 N N . TYR A 1 195 ? -4.784 -10.873 21.079 1.00 95.25 195 TYR A N 1
ATOM 1540 C CA . TYR A 1 195 ? -5.399 -10.184 19.945 1.00 95.25 195 TYR A CA 1
ATOM 1541 C C . TYR A 1 195 ? -6.752 -9.564 20.290 1.00 95.25 195 TYR A C 1
ATOM 1543 O O . TYR A 1 195 ? -7.551 -10.126 21.043 1.00 95.25 195 TYR A O 1
ATOM 1551 N N . LYS A 1 196 ? -7.041 -8.423 19.668 1.00 97.25 196 LYS A N 1
ATOM 1552 C CA . LYS A 1 196 ? -8.354 -7.779 19.658 1.00 97.25 196 LYS A CA 1
ATOM 1553 C C . LYS A 1 196 ? -8.835 -7.562 18.232 1.00 97.25 196 LYS A C 1
ATOM 1555 O O . LYS A 1 196 ? -8.049 -7.520 17.292 1.00 97.25 196 LYS A O 1
ATOM 1560 N N . THR A 1 197 ? -10.138 -7.359 18.094 1.00 97.81 197 THR A N 1
ATOM 1561 C CA . THR A 1 197 ? -10.774 -6.991 16.829 1.00 97.81 197 THR A CA 1
ATOM 1562 C C . THR A 1 197 ? -11.465 -5.647 16.994 1.00 97.81 197 THR A C 1
ATOM 1564 O O . THR A 1 197 ? -12.132 -5.397 18.003 1.00 97.81 197 THR A O 1
ATOM 1567 N N . LYS A 1 198 ? -11.337 -4.771 15.995 1.00 98.12 198 LYS A N 1
ATOM 1568 C CA . LYS A 1 198 ? -12.073 -3.507 15.926 1.00 98.12 198 LYS A CA 1
ATOM 1569 C C . LYS A 1 198 ? -12.921 -3.472 14.664 1.00 98.12 198 LYS A C 1
ATOM 1571 O O . LYS A 1 198 ? -12.423 -3.676 13.561 1.00 98.12 198 LYS A O 1
ATOM 1576 N N . VAL A 1 199 ? -14.204 -3.171 14.848 1.00 98.31 199 VAL A N 1
ATOM 1577 C CA . VAL A 1 199 ? -15.173 -2.986 13.765 1.00 98.31 199 VAL A CA 1
ATOM 1578 C C . VAL A 1 199 ? -15.443 -1.495 13.587 1.00 98.31 199 VAL A C 1
ATOM 1580 O O . VAL A 1 199 ? -15.740 -0.790 14.555 1.00 98.31 199 VAL A O 1
ATOM 1583 N N . TYR A 1 200 ? -15.359 -1.028 12.346 1.00 98.38 200 TYR A N 1
ATOM 1584 C CA . TYR A 1 200 ? -15.691 0.331 11.933 1.00 98.38 200 TYR A CA 1
ATOM 1585 C C . TYR A 1 200 ? -16.870 0.306 10.964 1.00 98.38 200 TYR A C 1
ATOM 1587 O O . TYR A 1 200 ? -16.899 -0.530 10.062 1.00 98.38 200 TYR A O 1
ATOM 1595 N N . ALA A 1 201 ? -17.814 1.234 11.121 1.00 97.12 201 ALA A N 1
ATOM 1596 C CA . ALA A 1 201 ? -18.855 1.477 10.123 1.00 97.12 201 ALA A CA 1
ATOM 1597 C C . ALA A 1 201 ? -18.262 2.195 8.900 1.00 97.12 201 ALA A C 1
ATOM 1599 O O . ALA A 1 201 ? -17.402 3.061 9.070 1.00 97.12 201 ALA A O 1
ATOM 1600 N N . ARG A 1 202 ? -18.705 1.829 7.695 1.00 92.25 202 ARG A N 1
ATOM 1601 C CA . ARG A 1 202 ? -18.270 2.418 6.419 1.00 92.25 202 ARG A CA 1
ATOM 1602 C C . ARG A 1 202 ? -19.349 3.268 5.770 1.00 92.25 202 ARG A C 1
ATOM 1604 O O . ARG A 1 202 ? -20.541 2.976 6.001 1.00 92.25 202 ARG A O 1
#

Secondary structure (DSSP, 8-state):
--SHHHHHHHHHHHHHSSSTT--PPPP------S--EETTTEEEEEEE-SSEEEEEEEETTEEEEEEEEEEBTB-GGGG-EEEEE-SSEEEEEE--STTS--EEEEEETTT--B-SPTT-EEEEEETTTTEEEEESSSS--TT-EEEEEETTT--EEEEEPPGGGGGSS-TTTTEEEEEE-SSEEEEEEEETTEEEEEEEE-

Organism: NCBI:txid3048013

Radius of gyration: 24.6 Å; chains: 1; bounding box: 95×26×51 Å

Foldseek 3Di:
DPPVVVVVVVVVVVVVVVVPPPPPPQPPDDDPPAAFAAAPQKGWDWDDDNFKIWTFIDRVPDTQDTQAMDTDVDDCLQRFHFQAHANQWTKGWRDPDPLWFTWIFTAGNRHRDTPADGQKGAQHDDRVQQWGWIFNHRFDDQPGWIWIARNVVRDIDTHGQDPQLVVDGSSRVFWHFDDDDQFWTKIWGADPVGIDIDIDGD

pLDDT: mean 86.99, std 16.98, range [43.62, 98.62]